Protein AF-A0AAI8X5I6-F1 (afdb_monomer_lite)

pLDDT: mean 81.69, std 14.35, range [36.09, 98.1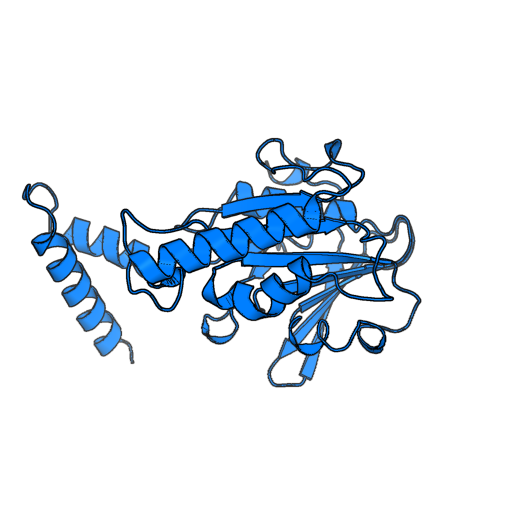2]

Radius of gyration: 19.54 Å; chains: 1; bounding box: 48×38×56 Å

Sequence (254 aa):
MASKSNEARKQAAWTYLQRIPDKKVTYPEALRIVSQKDYRQPLTAIISDDDERKYLRLELEEERLGGYGPHVGVCGPTASGKTNVLAVMASSMLDAPPSRGVHVMVRTSHPDRFDDRAVVIPPGDLDQHLDQLVTSRSAWLRAHGCADARSLAAPFELPAVVVMVDRPDWLPCRLSDGIRQVLWHGDRLDVHLVLAWREVKQGLHRLPEPFAWYVSSWISLDGPDAGQGLWHRRVRGWDVSSSIRVPACARLLR

Secondary structure (DSSP, 8-state):
-HHHHHHHHHHHHHHHHHT-SSTTS-HHHHHHHHHHHHS----EEE----TTS---EEE-S-GGGTSS-SEEEEEESTTSSHHHHHHHHHHHHHHS--TT-EEEEEE-S-GGGS-TTSEEPPTT-HHHHHHHHHHHHHHHHHHTT-SSGGG--TTSPPPEEEEEEES-TTTTT---HHHHHHHHHHHHHTEEEEEEEE--SSGGGGS-HHHHTT--EEEEE-STT--EEEEEEEETTEEEEEEEEPPS-GGGG-

InterPro domains:
  IPR027417 P-loop containing nucleoside triphosphate hydrolase [G3DSA:3.40.50.300] (19-209)
  IPR027417 P-loop containing nucleoside triphosphate hydrolase [SSF52540] (37-225)

Organism: NCBI:txid439334

Foldseek 3Di:
DVVVVVVVLLVQLVVVCVPDPDNPADSVNSSVVSVVVVCFPFQKFFQFDDPVPPTDIAGCAPVVVPGQHQEEEEEAAPQLCSLQSVQLRQLRCQVPPTPLGEAEEEADPCCVQHDPSHHYDDPPCQLVVLVCLLVVLVVLCVVVVHQALSPDDPPSRHGAYEYEYAADVCPQPDDDPSRLSCLVCVNRSNYGYYYYHYDDPDPPPSHPVSRSVRRQWYWYGYDNPPQKTWIWGQDPNDIDIDIHGGDPGSVPPD

Structure (mmCIF, N/CA/C/O backbone):
data_AF-A0AAI8X5I6-F1
#
_entry.id   AF-A0AAI8X5I6-F1
#
loop_
_atom_site.group_PDB
_atom_site.id
_atom_site.type_symbol
_atom_site.label_atom_id
_atom_site.label_alt_id
_atom_site.label_comp_id
_atom_site.label_asym_id
_atom_site.label_entity_id
_atom_site.label_seq_id
_atom_site.pdbx_PDB_ins_code
_atom_site.Cartn_x
_atom_site.Cartn_y
_atom_site.Cartn_z
_atom_site.occupancy
_atom_site.B_iso_or_equiv
_atom_site.auth_seq_id
_atom_site.auth_comp_id
_atom_site.auth_asym_id
_atom_site.auth_atom_id
_atom_site.pdbx_PDB_model_num
ATOM 1 N N . MET A 1 1 ? 1.459 17.460 28.633 1.00 37.88 1 MET A N 1
ATOM 2 C CA . MET A 1 1 ? 0.674 16.634 27.680 1.00 37.88 1 MET A CA 1
ATOM 3 C C . MET A 1 1 ? 0.530 15.167 28.107 1.00 37.88 1 MET A C 1
ATOM 5 O O . MET A 1 1 ? -0.484 14.573 27.774 1.00 37.88 1 MET A O 1
ATOM 9 N N . ALA A 1 2 ? 1.447 14.597 28.903 1.00 36.09 2 ALA A N 1
ATOM 10 C CA . ALA A 1 2 ? 1.379 13.193 29.342 1.00 36.09 2 ALA A CA 1
ATOM 11 C C . ALA A 1 2 ? 0.227 12.836 30.318 1.00 36.09 2 ALA A C 1
ATOM 13 O O . ALA A 1 2 ? -0.237 11.699 30.307 1.00 36.09 2 ALA A O 1
ATOM 14 N N . SER A 1 3 ? -0.277 13.771 31.143 1.00 43.69 3 SER A N 1
ATOM 15 C CA . SER A 1 3 ? -1.316 13.431 32.142 1.00 43.69 3 SER A CA 1
ATOM 16 C C . SER A 1 3 ? -2.703 13.197 31.529 1.00 43.69 3 SER A C 1
ATOM 18 O O . SER A 1 3 ? -3.385 12.262 31.936 1.00 43.69 3 SER A O 1
ATOM 20 N N . LYS A 1 4 ? -3.077 13.960 30.488 1.00 44.03 4 LYS A N 1
ATOM 21 C CA . LYS A 1 4 ? -4.359 13.800 29.774 1.00 44.03 4 LYS A CA 1
ATOM 22 C C . LYS A 1 4 ? -4.455 12.463 29.028 1.00 44.03 4 LYS A C 1
ATOM 24 O O . LYS A 1 4 ? -5.508 11.838 29.025 1.00 44.03 4 LYS A O 1
ATOM 29 N N . SER A 1 5 ? -3.345 12.000 28.448 1.00 62.34 5 SER A N 1
ATOM 30 C CA . SER A 1 5 ? -3.256 10.679 27.803 1.00 62.34 5 SER A CA 1
ATOM 31 C C . SER A 1 5 ? -3.435 9.541 28.818 1.00 62.34 5 SER A C 1
ATOM 33 O O . SER A 1 5 ? -4.123 8.561 28.542 1.00 62.34 5 SER A O 1
ATOM 35 N N . ASN A 1 6 ? -2.906 9.698 30.035 1.00 68.31 6 ASN A N 1
ATOM 36 C CA . ASN A 1 6 ? -3.032 8.683 31.078 1.00 68.31 6 ASN A CA 1
ATOM 37 C C . ASN A 1 6 ? -4.462 8.594 31.647 1.00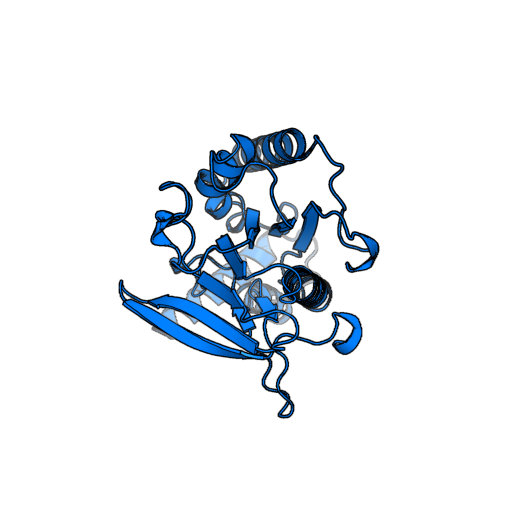 68.31 6 ASN A C 1
ATOM 39 O O . ASN A 1 6 ? -4.945 7.497 31.915 1.00 68.31 6 ASN A O 1
ATOM 43 N N . GLU A 1 7 ? -5.160 9.723 31.807 1.00 73.12 7 GLU A N 1
ATOM 44 C CA . GLU A 1 7 ? -6.572 9.739 32.222 1.00 73.12 7 GLU A CA 1
ATOM 45 C C . GLU A 1 7 ? -7.498 9.134 31.161 1.00 73.12 7 GLU A C 1
ATOM 47 O O . GLU A 1 7 ? -8.324 8.283 31.494 1.00 73.12 7 GLU A O 1
ATOM 52 N N . ALA A 1 8 ? -7.305 9.486 29.885 1.00 65.94 8 ALA A N 1
ATOM 53 C CA . ALA A 1 8 ? -8.061 8.908 28.774 1.00 65.94 8 ALA A CA 1
ATOM 54 C C . ALA A 1 8 ? -7.899 7.379 28.703 1.00 65.94 8 ALA A C 1
ATOM 56 O O . ALA A 1 8 ? -8.877 6.648 28.549 1.00 65.94 8 ALA A O 1
ATOM 57 N N . ARG A 1 9 ? -6.675 6.885 28.916 1.00 69.38 9 ARG A N 1
ATOM 58 C CA . ARG A 1 9 ? -6.362 5.452 28.948 1.00 69.38 9 ARG A CA 1
ATOM 59 C C . ARG A 1 9 ? -7.062 4.713 30.088 1.00 69.38 9 ARG A C 1
ATOM 61 O O . ARG A 1 9 ? -7.616 3.634 29.888 1.00 69.38 9 ARG A O 1
ATOM 68 N N . LYS A 1 10 ? -7.078 5.296 31.290 1.00 80.19 10 LYS A N 1
ATOM 69 C CA . LYS A 1 10 ? -7.815 4.728 32.432 1.00 80.19 10 LYS A CA 1
ATOM 70 C C . LYS A 1 10 ? -9.316 4.684 32.144 1.00 80.19 10 LYS A C 1
ATOM 72 O O . LYS A 1 10 ? -9.955 3.670 32.415 1.00 80.19 10 LYS A O 1
ATOM 77 N N . GLN A 1 11 ? -9.865 5.741 31.545 1.00 77.06 11 GLN A N 1
ATOM 78 C CA . GLN A 1 11 ? -11.280 5.808 31.180 1.00 77.06 11 GLN A CA 1
ATOM 79 C C . GLN A 1 11 ? -11.659 4.766 30.114 1.00 77.06 11 GLN A C 1
ATOM 81 O O . GLN A 1 11 ? -12.710 4.129 30.213 1.00 77.06 11 GLN A O 1
ATOM 86 N N . ALA A 1 12 ? -10.790 4.536 29.127 1.00 68.38 12 ALA A N 1
ATOM 87 C CA . ALA A 1 12 ? -10.966 3.493 28.120 1.00 68.38 12 ALA A CA 1
ATOM 88 C C . ALA A 1 12 ? -10.942 2.085 28.740 1.00 68.38 12 ALA A C 1
ATOM 90 O O . ALA A 1 12 ? -11.796 1.261 28.409 1.00 68.38 12 ALA A O 1
ATOM 91 N N . ALA A 1 13 ? -10.029 1.820 29.684 1.00 76.38 13 ALA A N 1
ATOM 92 C CA . ALA A 1 13 ? -9.978 0.552 30.418 1.00 76.38 13 ALA A CA 1
ATOM 93 C C . ALA A 1 13 ? -11.268 0.305 31.220 1.00 76.38 13 ALA A C 1
ATOM 95 O O . ALA A 1 13 ? -11.818 -0.795 31.189 1.00 76.38 13 ALA A O 1
ATOM 96 N N . TRP A 1 14 ? -11.795 1.339 31.882 1.00 81.44 14 TRP A N 1
ATOM 97 C CA . TRP A 1 14 ? -13.074 1.264 32.594 1.00 81.44 14 TRP A CA 1
ATOM 98 C C . TRP A 1 14 ? -14.255 0.999 31.661 1.00 81.44 14 TRP A C 1
ATOM 100 O O . TRP A 1 14 ? -15.081 0.133 31.941 1.00 81.44 14 TRP A O 1
ATOM 110 N N . THR A 1 15 ? -14.302 1.693 30.524 1.00 80.06 15 THR A N 1
ATOM 111 C CA . THR A 1 15 ? -15.347 1.503 29.506 1.00 80.06 15 THR A CA 1
ATOM 112 C C . THR A 1 15 ? -15.316 0.082 28.939 1.00 80.06 15 THR A C 1
ATOM 114 O O . THR A 1 15 ? -16.362 -0.520 28.711 1.00 80.06 15 THR A O 1
ATOM 117 N N . TYR A 1 16 ? -14.121 -0.478 28.737 1.00 72.44 16 TYR A N 1
ATOM 118 C CA . TYR A 1 16 ? -13.931 -1.852 28.278 1.00 72.44 16 TYR A CA 1
ATOM 119 C C . TYR A 1 16 ? -14.469 -2.873 29.289 1.00 72.44 16 TYR A C 1
ATOM 121 O O . TYR A 1 16 ? -15.241 -3.753 28.915 1.00 72.44 16 TYR A O 1
ATOM 129 N N . LEU A 1 17 ? -14.142 -2.713 30.575 1.00 81.94 17 LEU A N 1
ATOM 130 C CA . LEU A 1 17 ? -14.643 -3.591 31.638 1.00 81.94 17 LEU A CA 1
ATOM 131 C C . LEU A 1 17 ? -16.170 -3.567 31.763 1.00 81.94 17 LEU A C 1
ATOM 133 O O . LEU A 1 17 ? -16.774 -4.602 32.016 1.00 81.94 17 LEU A O 1
ATOM 137 N N . GLN A 1 18 ? -16.801 -2.408 31.566 1.00 82.00 18 GLN A N 1
ATOM 138 C CA . GLN A 1 18 ? -18.261 -2.272 31.639 1.00 82.00 18 GLN A CA 1
ATOM 139 C C . GLN A 1 18 ? -19.002 -2.981 30.497 1.00 82.00 18 GLN A C 1
ATOM 141 O O . GLN A 1 18 ? -20.192 -3.259 30.625 1.00 82.00 18 GLN A O 1
ATOM 146 N N . ARG A 1 19 ? -18.320 -3.264 29.380 1.00 73.56 19 ARG A N 1
ATOM 147 C CA . ARG A 1 19 ? -18.908 -3.892 28.187 1.00 73.56 19 ARG A CA 1
ATOM 148 C C . ARG A 1 19 ? -18.784 -5.415 28.168 1.00 73.56 19 ARG A C 1
ATOM 150 O O . ARG A 1 19 ? -19.382 -6.040 27.297 1.00 73.56 19 ARG A O 1
ATOM 157 N N . ILE A 1 20 ? -18.021 -6.012 29.086 1.00 67.75 20 ILE A N 1
ATOM 158 C CA . ILE A 1 20 ? -17.828 -7.465 29.151 1.00 67.75 20 ILE A CA 1
ATOM 159 C C . ILE A 1 20 ? -18.739 -8.035 30.250 1.00 67.75 20 ILE A C 1
ATOM 161 O O . ILE A 1 20 ? -18.545 -7.699 31.419 1.00 67.75 20 ILE A O 1
ATOM 165 N N . PRO A 1 21 ? -19.719 -8.894 29.908 1.00 48.41 21 PRO A N 1
ATOM 166 C CA . PRO A 1 21 ? -20.685 -9.422 30.875 1.00 48.41 21 PRO A CA 1
ATOM 167 C C . PRO A 1 21 ? -20.039 -10.324 31.937 1.00 48.41 21 PRO A C 1
ATOM 169 O O . PRO A 1 21 ? -20.441 -10.321 33.100 1.00 48.41 21 PRO A O 1
ATOM 172 N N . ASP A 1 22 ? -18.994 -11.055 31.548 1.00 57.69 22 ASP A N 1
ATOM 173 C CA . ASP A 1 22 ? -18.302 -12.011 32.402 1.00 57.69 22 ASP A CA 1
ATOM 174 C C . ASP A 1 22 ? -17.039 -11.362 32.972 1.00 57.69 22 ASP A C 1
ATOM 176 O O . ASP A 1 22 ? -16.048 -11.189 32.264 1.00 57.69 22 ASP A O 1
ATOM 180 N N . LYS A 1 23 ? -17.066 -11.001 34.262 1.00 58.44 23 LYS A N 1
ATOM 181 C CA . LYS A 1 23 ? -16.003 -10.322 35.042 1.00 58.44 23 LYS A CA 1
ATOM 182 C C . LYS A 1 23 ? -14.663 -11.093 35.163 1.00 58.44 23 LYS A C 1
ATOM 184 O O . LYS A 1 23 ? -14.018 -11.055 36.206 1.00 58.44 23 LYS A O 1
ATOM 189 N N . LYS A 1 24 ? -14.235 -11.818 34.129 1.00 71.06 24 LYS A N 1
ATOM 190 C CA . LYS A 1 24 ? -12.976 -12.575 34.070 1.00 71.06 24 LYS A CA 1
ATOM 191 C C . LYS A 1 24 ? -11.766 -11.727 33.678 1.00 71.06 24 LYS A C 1
ATOM 193 O O . LYS A 1 24 ? -10.650 -12.197 33.843 1.00 71.06 24 LYS A O 1
ATOM 198 N N . VAL A 1 25 ? -11.967 -10.509 33.168 1.00 69.69 25 VAL A N 1
ATOM 199 C CA . VAL A 1 25 ? -10.868 -9.598 32.816 1.00 69.69 25 VAL A CA 1
ATOM 200 C C . VAL A 1 25 ? -10.612 -8.632 33.968 1.00 69.69 25 VAL A C 1
ATOM 202 O O . VAL A 1 25 ? -11.509 -7.899 34.385 1.00 69.69 25 VAL A O 1
ATOM 205 N N . THR A 1 26 ? -9.385 -8.613 34.479 1.00 85.75 26 THR A N 1
ATOM 206 C CA . THR A 1 26 ? -8.971 -7.695 35.547 1.00 85.75 26 THR A CA 1
ATOM 207 C C . THR A 1 26 ? -8.665 -6.296 35.002 1.00 85.75 26 THR A C 1
ATOM 209 O O . THR A 1 26 ? -8.382 -6.112 33.820 1.00 85.75 26 THR A O 1
ATOM 212 N N . TYR A 1 27 ? -8.682 -5.270 35.858 1.00 81.81 27 TYR A N 1
ATOM 213 C CA . TYR A 1 27 ? -8.345 -3.902 35.442 1.00 81.81 27 TYR A CA 1
ATOM 214 C C . TYR A 1 27 ? -6.927 -3.747 34.857 1.00 81.81 27 TYR A C 1
ATOM 216 O O . TYR A 1 27 ? -6.807 -3.067 33.842 1.00 81.81 27 TYR A O 1
ATOM 224 N N . PRO A 1 28 ? -5.863 -4.382 35.391 1.00 78.12 28 PRO A N 1
ATOM 225 C CA . PRO A 1 28 ? -4.546 -4.389 34.749 1.00 78.12 28 PRO A CA 1
ATOM 226 C C . PRO A 1 28 ? -4.538 -5.052 33.366 1.00 78.12 28 PRO A C 1
ATOM 228 O O . PRO A 1 28 ? -3.875 -4.554 32.459 1.00 78.12 28 PRO A O 1
ATOM 231 N N . GLU A 1 29 ? -5.299 -6.132 33.170 1.00 68.88 29 GLU A N 1
ATOM 232 C CA . GLU A 1 29 ? -5.456 -6.767 31.856 1.00 68.88 29 GLU A CA 1
ATOM 233 C C . GLU A 1 29 ? -6.239 -5.876 30.894 1.00 68.88 29 GLU A C 1
ATOM 235 O O . GLU A 1 29 ? -5.811 -5.703 29.758 1.00 68.88 29 GLU A O 1
ATOM 240 N N . ALA A 1 30 ? -7.317 -5.235 31.351 1.00 73.44 30 ALA A N 1
ATOM 241 C CA . ALA A 1 30 ? -8.044 -4.235 30.577 1.00 73.44 30 ALA A CA 1
ATOM 242 C C . ALA A 1 30 ? -7.136 -3.056 30.211 1.00 73.44 30 ALA A C 1
ATOM 244 O O . ALA A 1 30 ? -7.115 -2.658 29.053 1.00 73.44 30 ALA A O 1
ATOM 245 N N . LEU A 1 31 ? -6.324 -2.558 31.151 1.00 76.56 31 LEU A N 1
ATOM 246 C CA . LEU A 1 31 ? -5.287 -1.552 30.915 1.00 76.56 31 LEU A CA 1
ATOM 247 C C . LEU A 1 31 ? -4.288 -2.019 29.868 1.00 76.56 31 LEU A C 1
ATOM 249 O O . LEU A 1 31 ? -3.929 -1.226 29.010 1.00 76.56 31 LEU A O 1
ATOM 253 N N . ARG A 1 32 ? -3.843 -3.277 29.908 1.00 64.69 32 ARG A N 1
ATOM 254 C CA . ARG A 1 32 ? -2.913 -3.834 28.921 1.00 64.69 32 ARG A CA 1
ATOM 255 C C . ARG A 1 32 ? -3.561 -3.942 27.544 1.00 64.69 32 ARG A C 1
ATOM 257 O O . ARG A 1 32 ? -2.932 -3.560 26.569 1.00 64.69 32 ARG A O 1
ATOM 264 N N . ILE A 1 33 ? -4.815 -4.379 27.477 1.00 64.81 33 ILE A N 1
ATOM 265 C CA . ILE A 1 33 ? -5.607 -4.472 26.245 1.00 64.81 33 ILE A CA 1
ATOM 266 C C . ILE A 1 33 ? -5.831 -3.079 25.648 1.00 64.81 33 ILE A C 1
ATOM 268 O O . ILE A 1 33 ? -5.612 -2.884 24.455 1.00 64.81 33 ILE A O 1
ATOM 272 N N . VAL A 1 34 ? -6.195 -2.078 26.458 1.00 63.75 34 VAL A N 1
ATOM 273 C CA . VAL A 1 34 ? -6.355 -0.705 25.957 1.00 63.75 34 VAL A CA 1
ATOM 274 C C . VAL A 1 34 ? -5.018 -0.004 25.709 1.00 63.75 34 VAL A C 1
ATOM 276 O O . VAL A 1 34 ? -4.938 0.811 24.807 1.00 63.75 34 VAL A O 1
ATOM 279 N N . SER A 1 35 ? -3.944 -0.365 26.419 1.00 62.34 35 SER A N 1
ATOM 280 C CA . SER A 1 35 ? -2.585 0.139 26.148 1.00 62.34 35 SER A CA 1
ATOM 281 C C . SER A 1 35 ? -1.996 -0.479 24.878 1.00 62.34 35 SER A C 1
ATOM 283 O O . SER A 1 35 ? -1.235 0.174 24.177 1.00 62.34 35 SER A O 1
ATOM 285 N N . GLN A 1 36 ? -2.357 -1.723 24.553 1.00 53.56 36 GLN A N 1
ATOM 286 C CA . GLN A 1 36 ? -2.087 -2.330 23.248 1.00 53.56 36 GLN A CA 1
ATOM 287 C C . GLN A 1 36 ? -2.969 -1.704 22.156 1.00 53.56 36 GLN A C 1
ATOM 289 O O . GLN A 1 36 ? -2.508 -1.560 21.031 1.00 53.56 36 GLN A O 1
ATOM 294 N N . LYS A 1 37 ? -4.191 -1.247 22.478 1.00 47.53 37 LYS A N 1
ATOM 295 C CA . LYS A 1 37 ? -4.979 -0.383 21.577 1.00 47.53 37 LYS A CA 1
ATOM 296 C C . LYS A 1 37 ? -4.364 1.008 21.385 1.00 47.53 37 LYS A C 1
ATOM 298 O O . LYS A 1 37 ? -4.505 1.549 20.294 1.00 47.53 37 LYS A O 1
ATOM 303 N N . ASP A 1 38 ? -3.678 1.561 22.386 1.00 45.44 38 ASP A N 1
ATOM 304 C CA . ASP A 1 38 ? -2.928 2.822 22.265 1.00 45.44 38 ASP A CA 1
ATOM 305 C C . ASP A 1 38 ? -1.643 2.648 21.430 1.00 45.44 38 ASP A C 1
ATOM 307 O O . ASP A 1 38 ? -1.182 3.597 20.800 1.00 45.44 38 ASP A O 1
ATOM 311 N N . TYR A 1 39 ? -1.092 1.431 21.362 1.00 47.75 39 TYR A N 1
ATOM 312 C CA . TYR A 1 39 ? 0.008 1.058 20.469 1.00 47.75 39 TYR A CA 1
ATOM 313 C C . TYR A 1 39 ? -0.545 0.354 19.222 1.00 47.75 39 TYR A C 1
ATOM 315 O O . TYR A 1 39 ? -0.283 -0.826 18.979 1.00 47.75 39 TYR A O 1
ATOM 323 N N . ARG A 1 40 ? -1.354 1.060 18.417 1.00 62.50 40 ARG A N 1
ATOM 324 C CA . ARG A 1 40 ? -1.668 0.577 17.065 1.00 62.50 40 ARG A CA 1
ATOM 325 C C . ARG A 1 40 ? -0.355 0.510 16.298 1.00 62.50 40 ARG A C 1
ATOM 327 O O . ARG A 1 40 ? 0.163 1.544 15.892 1.00 62.50 40 ARG A O 1
ATOM 334 N N . GLN A 1 41 ? 0.183 -0.699 16.141 1.00 72.94 41 GLN A N 1
ATOM 335 C CA . GLN A 1 41 ? 1.300 -0.929 15.237 1.00 72.94 41 GLN A CA 1
ATOM 336 C C . GLN A 1 41 ? 0.893 -0.358 13.872 1.00 72.94 41 GLN A C 1
ATOM 338 O O . GLN A 1 41 ? -0.161 -0.762 13.361 1.00 72.94 41 GLN A O 1
ATOM 343 N N . PRO A 1 42 ? 1.639 0.626 13.341 1.00 85.38 42 PRO A N 1
ATOM 344 C CA . PRO A 1 42 ? 1.274 1.266 12.093 1.00 85.38 42 PRO A CA 1
ATOM 345 C C . PRO A 1 42 ? 1.365 0.265 10.944 1.00 85.38 42 PRO A C 1
ATOM 347 O O . PRO A 1 42 ? 2.102 -0.723 10.999 1.00 85.38 42 PRO A O 1
ATOM 350 N N . LEU A 1 43 ? 0.595 0.523 9.893 1.00 91.69 43 LEU A N 1
ATOM 351 C CA . LEU A 1 43 ? 0.764 -0.159 8.623 1.00 91.69 43 LEU A CA 1
ATOM 352 C C . LEU A 1 43 ? 2.103 0.267 8.012 1.00 91.69 43 LEU A C 1
ATOM 354 O O . LEU A 1 43 ? 2.234 1.379 7.497 1.00 91.69 43 LEU A O 1
ATOM 358 N N . THR A 1 44 ? 3.084 -0.628 8.074 1.00 91.62 44 THR A N 1
ATOM 359 C CA . THR A 1 44 ? 4.463 -0.333 7.689 1.00 91.62 44 THR A CA 1
ATOM 360 C C . THR A 1 44 ? 4.983 -1.358 6.696 1.00 91.62 44 THR A C 1
ATOM 362 O O . THR A 1 44 ? 4.887 -2.558 6.931 1.00 91.62 44 THR A O 1
ATOM 365 N N . ALA A 1 45 ? 5.590 -0.879 5.614 1.00 92.25 45 ALA A N 1
ATOM 366 C CA . ALA A 1 45 ? 6.242 -1.699 4.603 1.00 92.25 45 ALA A CA 1
ATOM 367 C C . ALA A 1 45 ? 7.761 -1.479 4.603 1.00 92.25 45 ALA A C 1
ATOM 369 O O . ALA A 1 45 ? 8.236 -0.365 4.815 1.00 92.25 45 ALA A O 1
ATOM 370 N N . ILE A 1 46 ? 8.536 -2.524 4.330 1.00 90.56 46 ILE A N 1
ATOM 371 C CA . ILE A 1 46 ? 9.976 -2.418 4.070 1.00 90.56 46 ILE A CA 1
ATOM 372 C C . ILE A 1 46 ? 10.187 -2.045 2.599 1.00 90.56 46 ILE A C 1
ATOM 374 O O . ILE A 1 46 ? 9.585 -2.651 1.714 1.00 90.56 46 ILE A O 1
ATOM 378 N N . ILE A 1 47 ? 11.042 -1.049 2.344 1.00 87.94 47 ILE A N 1
ATOM 379 C CA . ILE A 1 47 ? 11.324 -0.537 0.989 1.00 87.94 47 ILE A CA 1
ATOM 380 C C . ILE A 1 47 ? 12.804 -0.592 0.597 1.00 87.94 47 ILE A C 1
ATOM 382 O O . ILE A 1 47 ? 13.123 -0.395 -0.575 1.00 87.94 47 ILE A O 1
ATOM 386 N N . SER A 1 48 ? 13.705 -0.870 1.542 1.00 83.44 48 SER A N 1
ATOM 387 C CA . SER A 1 48 ? 15.125 -1.080 1.254 1.00 83.44 48 SER A CA 1
ATOM 388 C C . SER A 1 48 ? 15.691 -2.268 2.008 1.00 83.44 48 SER A C 1
ATOM 390 O O . SER A 1 48 ? 15.210 -2.594 3.091 1.00 83.44 48 SER A O 1
ATOM 392 N N . ASP A 1 49 ? 16.751 -2.842 1.452 1.00 73.44 49 ASP A N 1
ATOM 393 C CA . ASP A 1 49 ? 17.663 -3.743 2.155 1.00 73.44 49 ASP A CA 1
ATOM 394 C C . ASP A 1 49 ? 18.921 -2.957 2.549 1.00 73.44 49 ASP A C 1
ATOM 396 O O . ASP A 1 49 ? 19.424 -2.167 1.751 1.00 73.44 49 ASP A O 1
ATOM 400 N N . ASP A 1 50 ? 19.404 -3.111 3.774 1.00 61.44 50 ASP A N 1
ATOM 401 C CA . ASP A 1 50 ? 20.674 -2.518 4.200 1.00 61.44 50 ASP A CA 1
ATOM 402 C C . ASP A 1 50 ? 21.492 -3.602 4.897 1.00 61.44 50 ASP A C 1
ATOM 404 O O . ASP A 1 50 ? 20.996 -4.265 5.812 1.00 61.44 50 ASP A O 1
ATOM 408 N N . ASP A 1 51 ? 22.751 -3.752 4.484 1.00 54.41 51 ASP A N 1
ATOM 409 C CA . ASP A 1 51 ? 23.687 -4.755 5.005 1.00 54.41 51 ASP A CA 1
ATOM 410 C C . ASP A 1 51 ? 23.898 -4.586 6.529 1.00 54.41 51 ASP A C 1
ATOM 412 O O . ASP A 1 51 ? 24.268 -5.531 7.226 1.00 54.41 51 ASP A O 1
ATOM 416 N N . GLU A 1 52 ? 23.593 -3.401 7.077 1.00 56.81 52 GLU A N 1
ATOM 417 C CA . GLU A 1 52 ? 23.605 -3.094 8.515 1.00 56.81 52 GLU A CA 1
ATOM 418 C C . GLU A 1 52 ? 22.284 -3.402 9.261 1.00 56.81 52 GLU A C 1
ATOM 420 O O . GLU A 1 52 ? 22.116 -2.999 10.416 1.00 56.81 52 GLU A O 1
ATOM 425 N N . ARG A 1 53 ? 21.320 -4.103 8.642 1.00 51.91 53 ARG A N 1
ATOM 426 C CA . ARG A 1 53 ? 19.972 -4.398 9.191 1.00 51.91 53 ARG A CA 1
ATOM 427 C C . ARG A 1 53 ? 19.106 -3.165 9.488 1.00 51.91 53 ARG A C 1
ATOM 429 O O . ARG A 1 53 ? 18.108 -3.266 10.211 1.00 51.91 53 ARG A O 1
ATOM 436 N N . LYS A 1 54 ? 19.429 -1.998 8.929 1.00 62.91 54 LYS A N 1
ATOM 437 C CA . LYS A 1 54 ? 18.566 -0.809 8.982 1.00 62.91 54 LYS A CA 1
ATOM 438 C C . LYS A 1 54 ? 17.643 -0.786 7.770 1.00 62.91 54 LYS A C 1
ATOM 440 O O . LYS A 1 54 ? 17.798 0.017 6.859 1.00 62.91 54 LYS A O 1
ATOM 445 N N . TYR A 1 55 ? 16.649 -1.668 7.778 1.00 76.81 55 TYR A N 1
ATOM 446 C CA . TYR A 1 55 ? 15.580 -1.621 6.786 1.00 76.81 55 TYR A CA 1
ATOM 447 C C . TYR A 1 55 ? 14.915 -0.241 6.798 1.00 76.81 55 TYR A C 1
ATOM 449 O O . TYR A 1 55 ? 14.405 0.192 7.841 1.00 76.81 55 TYR A O 1
ATOM 457 N N . LEU A 1 56 ? 14.884 0.439 5.649 1.00 83.56 56 LEU A N 1
ATOM 458 C CA . LEU A 1 56 ? 14.047 1.621 5.507 1.00 83.56 56 LEU A CA 1
ATOM 459 C C . LEU A 1 56 ? 12.589 1.181 5.481 1.00 83.56 56 LEU A C 1
ATOM 461 O O . LEU A 1 56 ? 12.187 0.289 4.728 1.00 83.56 56 LEU A O 1
ATOM 465 N N . ARG A 1 57 ? 11.813 1.819 6.352 1.00 86.69 57 ARG A N 1
ATOM 466 C CA . ARG A 1 57 ? 10.404 1.535 6.583 1.00 86.69 57 ARG A CA 1
ATOM 467 C C . ARG A 1 57 ? 9.559 2.690 6.074 1.00 86.69 57 ARG A C 1
ATOM 469 O O . ARG A 1 57 ? 9.835 3.848 6.377 1.00 86.69 57 ARG A O 1
ATOM 476 N N . LEU A 1 58 ? 8.520 2.345 5.334 1.00 89.50 58 LEU A N 1
ATOM 477 C CA . LEU A 1 58 ? 7.500 3.249 4.846 1.00 89.50 58 LEU A CA 1
ATOM 478 C C . LEU A 1 58 ? 6.214 3.014 5.633 1.00 89.50 58 LEU A C 1
ATOM 480 O O . LEU A 1 58 ? 5.600 1.958 5.515 1.00 89.50 58 LEU A O 1
ATOM 484 N N . GLU A 1 59 ? 5.809 3.995 6.429 1.00 90.69 59 GLU A N 1
ATOM 485 C CA . GLU A 1 59 ? 4.517 3.992 7.115 1.00 90.69 59 GLU A CA 1
ATOM 486 C C . GLU A 1 59 ? 3.435 4.521 6.169 1.00 90.69 59 GLU A C 1
ATOM 488 O O . GLU A 1 59 ? 3.494 5.675 5.750 1.00 90.69 59 GLU A O 1
ATOM 493 N N . LEU A 1 60 ? 2.452 3.685 5.833 1.00 91.62 60 LEU A N 1
ATOM 494 C CA . LEU A 1 60 ? 1.339 4.032 4.937 1.00 91.62 60 LEU A CA 1
ATOM 495 C C . LEU A 1 60 ? 0.160 4.673 5.685 1.00 91.62 60 LEU A C 1
ATOM 497 O O . LEU A 1 60 ? -0.931 4.827 5.148 1.00 91.62 60 LEU A O 1
ATOM 501 N N . GLU A 1 61 ? 0.337 5.030 6.955 1.00 89.56 61 GLU A N 1
ATOM 502 C CA . GLU A 1 61 ? -0.717 5.715 7.693 1.00 89.56 61 GLU A CA 1
ATOM 503 C C . GLU A 1 61 ? -0.916 7.144 7.173 1.00 89.56 61 GLU A C 1
ATOM 505 O O . GLU A 1 61 ? -0.023 7.762 6.592 1.00 89.56 61 GLU A O 1
ATOM 510 N N . GLU A 1 62 ? -2.105 7.690 7.401 1.00 83.19 62 GLU A N 1
ATOM 511 C CA . GLU A 1 62 ? -2.419 9.076 7.058 1.00 83.19 62 GLU A CA 1
ATOM 512 C C . GLU A 1 62 ? -1.450 10.040 7.761 1.00 83.19 62 GLU A C 1
ATOM 514 O O . GLU A 1 62 ? -1.047 9.799 8.904 1.00 83.19 62 GLU A O 1
ATOM 519 N N . GLU A 1 63 ? -1.129 11.176 7.135 1.00 77.88 63 GLU A N 1
ATOM 520 C CA . GLU A 1 63 ? -0.180 12.146 7.707 1.00 77.88 63 GLU A CA 1
ATOM 521 C C . GLU A 1 63 ? -0.605 12.633 9.102 1.00 77.88 63 GLU A C 1
ATOM 523 O O . GLU A 1 63 ? 0.225 12.784 10.000 1.00 77.88 63 GLU A O 1
ATOM 528 N N . ARG A 1 64 ? -1.916 12.809 9.335 1.00 77.19 64 ARG A N 1
ATOM 529 C CA . ARG A 1 64 ? -2.451 13.208 10.652 1.00 77.19 64 ARG A CA 1
ATOM 530 C C . ARG A 1 64 ? -2.220 12.162 11.750 1.00 77.19 64 ARG A C 1
ATOM 532 O O . ARG A 1 64 ? -2.350 12.483 12.928 1.00 77.19 64 ARG A O 1
ATOM 539 N N . LEU A 1 65 ? -1.920 10.922 11.366 1.00 75.19 65 LEU A N 1
ATOM 540 C CA . LEU A 1 65 ? -1.605 9.801 12.252 1.00 75.19 65 LEU A CA 1
ATOM 541 C C . LEU A 1 65 ? -0.098 9.510 12.308 1.00 75.19 65 LEU A C 1
ATOM 543 O O . LEU A 1 65 ? 0.302 8.553 12.962 1.00 75.19 65 LEU A O 1
ATOM 547 N N . GLY A 1 66 ? 0.727 10.344 11.667 1.00 74.12 66 GLY A N 1
ATOM 548 C CA . GLY A 1 66 ? 2.187 10.248 11.687 1.00 74.12 66 GLY A CA 1
ATOM 549 C C . GLY A 1 66 ? 2.808 9.462 10.531 1.00 74.12 66 GLY A C 1
ATOM 550 O O . GLY A 1 66 ? 4.033 9.410 10.465 1.00 74.12 66 GLY A O 1
ATOM 551 N N . GLY A 1 67 ? 2.005 8.899 9.621 1.00 81.62 67 GLY A N 1
ATOM 552 C CA . GLY A 1 67 ? 2.517 8.185 8.450 1.00 81.62 67 GLY A CA 1
ATOM 553 C C . GLY A 1 67 ? 2.826 9.096 7.258 1.00 81.62 67 GLY A C 1
ATOM 554 O O . GLY A 1 67 ? 2.773 10.324 7.348 1.00 81.62 67 GLY A O 1
ATOM 555 N N . TYR A 1 68 ? 3.157 8.482 6.122 1.00 84.75 68 TYR A N 1
ATOM 556 C CA . TYR A 1 68 ? 3.518 9.163 4.874 1.00 84.75 68 TYR A CA 1
ATOM 557 C C . TYR A 1 68 ? 2.394 9.157 3.837 1.00 84.75 68 TYR A C 1
ATOM 559 O O . TYR A 1 68 ? 2.670 9.317 2.648 1.00 84.75 68 TYR A O 1
ATOM 567 N N . GLY A 1 69 ? 1.150 8.982 4.282 1.00 86.81 69 GLY A N 1
ATOM 568 C CA . GLY A 1 69 ? -0.058 8.959 3.471 1.00 86.81 69 GLY A CA 1
ATOM 569 C C . GLY A 1 69 ? -0.420 7.567 2.935 1.00 86.81 69 GLY A C 1
ATOM 570 O O . GLY A 1 69 ? 0.446 6.702 2.787 1.00 86.81 69 GLY A O 1
ATOM 571 N N . PRO A 1 70 ? -1.708 7.353 2.611 1.00 90.00 70 PRO A N 1
ATOM 572 C CA . PRO A 1 70 ? -2.245 6.038 2.252 1.00 90.00 70 PRO A CA 1
ATOM 573 C C . PRO A 1 70 ? -1.881 5.575 0.834 1.00 90.00 70 PRO A C 1
ATOM 575 O O . PRO A 1 70 ? -2.182 4.442 0.442 1.00 90.00 70 PRO A O 1
ATOM 578 N N . HIS A 1 71 ? -1.266 6.440 0.024 1.00 92.44 71 HIS A N 1
ATOM 579 C CA . HIS A 1 71 ? -0.976 6.152 -1.376 1.00 92.44 71 HIS A CA 1
ATOM 580 C C . HIS A 1 71 ? 0.496 6.377 -1.711 1.00 92.44 71 HIS A C 1
ATOM 582 O O . HIS A 1 71 ? 1.083 7.408 -1.385 1.00 92.44 71 HIS A O 1
ATOM 588 N N . VAL A 1 72 ? 1.082 5.396 -2.396 1.00 92.38 72 VAL A N 1
ATOM 589 C CA . VAL A 1 72 ? 2.514 5.320 -2.685 1.00 92.38 72 VAL A CA 1
ATOM 590 C C . VAL A 1 72 ? 2.733 5.084 -4.173 1.00 92.38 72 VAL A C 1
ATOM 592 O O . VAL A 1 72 ? 2.052 4.271 -4.804 1.00 92.38 72 VAL A O 1
ATOM 595 N N . GLY A 1 73 ? 3.716 5.778 -4.739 1.00 91.44 73 GLY A N 1
ATOM 596 C CA . GLY A 1 73 ? 4.174 5.530 -6.100 1.00 91.44 73 GLY A CA 1
ATOM 597 C C . GLY A 1 73 ? 5.477 4.739 -6.174 1.00 91.44 73 GLY A C 1
ATOM 598 O O . GLY A 1 73 ? 6.356 4.912 -5.338 1.00 91.44 73 GLY A O 1
ATOM 599 N N . VAL A 1 74 ? 5.639 3.903 -7.197 1.00 91.94 74 VAL A N 1
ATOM 600 C CA . VAL A 1 74 ? 6.901 3.225 -7.519 1.00 91.94 74 VAL A CA 1
ATOM 601 C C . VAL A 1 74 ? 7.177 3.378 -9.013 1.00 91.94 74 VAL A C 1
ATOM 603 O O . VAL A 1 74 ? 6.421 2.922 -9.865 1.00 91.94 74 VAL A O 1
ATOM 606 N N . CYS A 1 75 ? 8.272 4.020 -9.377 1.00 89.12 75 CYS A N 1
ATOM 607 C CA . CYS A 1 75 ? 8.564 4.376 -10.755 1.00 89.12 75 CYS A CA 1
ATOM 608 C C . CYS A 1 75 ? 9.986 3.988 -11.145 1.00 89.12 75 CYS A C 1
ATOM 610 O O . CYS A 1 75 ? 10.844 3.755 -10.303 1.00 89.12 75 CYS A O 1
ATOM 612 N N . GLY A 1 76 ? 10.214 3.807 -12.441 1.00 88.19 76 GLY A N 1
ATOM 613 C CA . GLY A 1 76 ? 11.524 3.438 -12.977 1.00 88.19 76 GLY A CA 1
ATOM 614 C C . GLY A 1 76 ? 11.431 2.719 -14.323 1.00 88.19 76 GLY A C 1
ATOM 615 O O . GLY A 1 76 ? 10.330 2.330 -14.743 1.00 88.19 76 GLY A O 1
ATOM 616 N N . PRO A 1 77 ? 12.556 2.519 -15.022 1.00 86.69 77 PRO A N 1
ATOM 617 C CA . PRO A 1 77 ? 12.589 1.882 -16.337 1.00 86.69 77 PRO A CA 1
ATOM 618 C C . PRO A 1 77 ? 12.203 0.394 -16.295 1.00 86.69 77 PRO A C 1
ATOM 620 O O . PRO A 1 77 ? 11.977 -0.202 -15.242 1.00 86.69 77 PRO A O 1
ATOM 623 N N . THR A 1 78 ? 12.059 -0.240 -17.460 1.00 86.38 78 THR A N 1
ATOM 624 C CA . THR A 1 78 ? 11.881 -1.702 -17.529 1.00 86.38 78 THR A CA 1
ATOM 625 C C . THR A 1 78 ? 13.039 -2.404 -16.807 1.00 86.38 78 THR A C 1
ATOM 627 O O . THR A 1 78 ? 14.169 -1.939 -16.890 1.00 86.38 78 THR A O 1
ATOM 630 N N . ALA A 1 79 ? 12.747 -3.500 -16.098 1.00 85.50 79 ALA A N 1
ATOM 631 C CA . ALA A 1 79 ? 13.722 -4.273 -15.318 1.00 85.50 79 ALA A CA 1
ATOM 632 C C . AL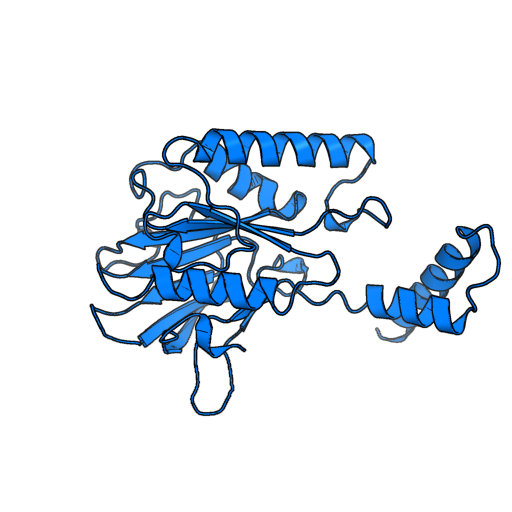A A 1 79 ? 14.413 -3.518 -14.157 1.00 85.50 79 ALA A C 1
ATOM 634 O O . ALA A 1 79 ? 15.391 -4.001 -13.607 1.00 85.50 79 ALA A O 1
ATOM 635 N N . SER A 1 80 ? 13.862 -2.387 -13.700 1.00 87.00 80 SER A N 1
ATOM 636 C CA . SER A 1 80 ? 14.399 -1.633 -12.552 1.00 87.00 80 SER A CA 1
ATOM 637 C C . SER A 1 80 ? 14.101 -2.242 -11.170 1.00 87.00 80 SER A C 1
ATOM 639 O O . SER A 1 80 ? 14.385 -1.621 -10.155 1.00 87.00 80 SER A O 1
ATOM 641 N N . GLY A 1 81 ? 13.446 -3.407 -11.094 1.00 88.88 81 GLY A N 1
ATOM 642 C CA . GLY A 1 81 ? 13.090 -4.043 -9.815 1.00 88.88 81 GLY A CA 1
ATOM 643 C C . GLY A 1 81 ? 11.778 -3.579 -9.161 1.00 88.88 81 GLY A C 1
ATOM 644 O O . GLY A 1 81 ? 11.519 -3.950 -8.022 1.00 88.88 81 GLY A O 1
ATOM 645 N N . LYS A 1 82 ? 10.904 -2.832 -9.858 1.00 91.44 82 LYS A N 1
ATOM 646 C CA . LYS A 1 82 ? 9.605 -2.368 -9.303 1.00 91.44 82 LYS A CA 1
ATOM 647 C C . LYS A 1 82 ? 8.761 -3.493 -8.700 1.00 91.44 82 LYS A C 1
ATOM 649 O O . LYS A 1 82 ? 8.305 -3.376 -7.570 1.00 91.44 82 LYS A O 1
ATOM 654 N N . THR A 1 83 ? 8.592 -4.594 -9.433 1.00 92.38 83 THR A N 1
ATOM 655 C CA . THR A 1 83 ? 7.839 -5.765 -8.963 1.00 92.38 83 THR A CA 1
ATOM 656 C C . THR A 1 83 ? 8.467 -6.370 -7.701 1.00 92.38 83 THR A C 1
ATOM 658 O O . THR A 1 83 ? 7.736 -6.793 -6.812 1.00 92.38 83 THR A O 1
ATOM 661 N N . ASN A 1 84 ? 9.802 -6.352 -7.569 1.00 90.56 84 ASN A N 1
ATOM 662 C CA . ASN A 1 84 ? 10.483 -6.827 -6.360 1.00 90.56 84 ASN A CA 1
ATOM 663 C C . ASN A 1 84 ? 10.204 -5.915 -5.162 1.00 90.56 84 ASN A C 1
ATOM 665 O O . ASN A 1 84 ? 9.936 -6.423 -4.077 1.00 90.56 84 ASN A O 1
ATOM 669 N N . VAL A 1 85 ? 10.216 -4.590 -5.356 1.00 92.06 85 VAL A N 1
ATOM 670 C CA . VAL A 1 85 ? 9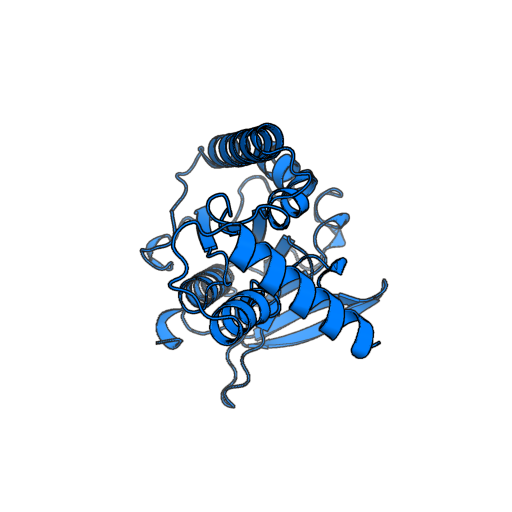.833 -3.631 -4.306 1.00 92.06 85 VAL A CA 1
ATOM 671 C C . VAL A 1 85 ? 8.407 -3.908 -3.834 1.00 92.06 85 VAL A C 1
ATOM 673 O O . VAL A 1 85 ? 8.194 -4.074 -2.638 1.00 92.06 85 VAL A O 1
ATOM 676 N N . LEU A 1 86 ? 7.447 -4.045 -4.757 1.00 94.94 86 LEU A N 1
ATOM 677 C CA . LEU A 1 86 ? 6.061 -4.374 -4.404 1.00 94.94 86 LEU A CA 1
ATOM 678 C C . LEU A 1 86 ? 5.957 -5.693 -3.625 1.00 94.94 86 LEU A C 1
ATOM 680 O O . LEU A 1 86 ? 5.274 -5.753 -2.606 1.00 94.94 86 LEU A O 1
ATOM 684 N N . ALA A 1 87 ? 6.650 -6.740 -4.076 1.00 93.50 87 ALA A N 1
ATOM 685 C CA . ALA A 1 87 ? 6.643 -8.040 -3.415 1.00 93.50 87 ALA A CA 1
ATOM 686 C C . ALA A 1 87 ? 7.226 -7.985 -1.993 1.00 93.50 87 ALA A C 1
ATOM 688 O O . ALA A 1 87 ? 6.673 -8.585 -1.073 1.00 93.50 87 ALA A O 1
ATOM 689 N N . VAL A 1 88 ? 8.317 -7.241 -1.793 1.00 91.56 88 VAL A N 1
ATOM 690 C CA . VAL A 1 88 ? 8.947 -7.064 -0.474 1.00 91.56 88 VAL A CA 1
ATOM 691 C C . VAL A 1 88 ? 8.050 -6.248 0.449 1.00 91.56 88 VAL A C 1
ATOM 693 O O . VAL A 1 88 ? 7.841 -6.641 1.596 1.00 91.56 88 VAL A O 1
ATOM 696 N N . MET A 1 89 ? 7.447 -5.170 -0.061 1.00 94.31 89 MET A N 1
ATOM 697 C CA . MET A 1 89 ? 6.448 -4.405 0.681 1.00 94.31 89 MET A CA 1
ATOM 698 C C . MET A 1 89 ? 5.299 -5.317 1.127 1.00 94.31 89 MET A C 1
ATOM 700 O O . MET A 1 89 ? 4.975 -5.345 2.313 1.00 94.31 89 MET A O 1
ATOM 704 N N . ALA A 1 90 ? 4.730 -6.104 0.206 1.00 95.00 90 ALA A N 1
ATOM 705 C CA . ALA A 1 90 ? 3.642 -7.034 0.493 1.00 95.00 90 ALA A CA 1
ATOM 706 C C . ALA A 1 90 ? 4.021 -8.049 1.579 1.00 95.00 90 ALA A C 1
ATOM 708 O O . ALA A 1 90 ? 3.308 -8.151 2.575 1.00 95.00 90 ALA A O 1
ATOM 709 N N . SER A 1 91 ? 5.158 -8.742 1.424 1.00 91.19 91 SER A N 1
ATOM 710 C CA . SER A 1 91 ? 5.641 -9.718 2.413 1.00 91.19 91 SER A CA 1
ATOM 711 C C . SER A 1 91 ? 5.831 -9.063 3.775 1.00 91.19 91 SER A C 1
ATOM 713 O O . SER A 1 91 ? 5.270 -9.530 4.756 1.00 91.19 91 SER A O 1
ATOM 715 N N . SER A 1 92 ? 6.525 -7.922 3.837 1.00 90.38 92 SER A N 1
ATOM 716 C CA . SER A 1 92 ? 6.816 -7.251 5.109 1.00 90.38 92 SER A CA 1
ATOM 717 C C . SER A 1 92 ? 5.557 -6.852 5.888 1.00 90.38 92 SER A C 1
ATOM 719 O O . SER A 1 92 ? 5.523 -7.003 7.108 1.00 90.38 92 SER A O 1
ATOM 721 N N . MET A 1 93 ? 4.502 -6.407 5.196 1.00 93.19 93 MET A N 1
ATOM 722 C CA . MET A 1 93 ? 3.220 -6.085 5.829 1.00 93.19 93 MET A CA 1
ATOM 723 C C . MET A 1 93 ? 2.466 -7.339 6.276 1.00 93.19 93 MET A C 1
ATOM 725 O O . MET A 1 93 ? 1.812 -7.314 7.311 1.00 93.19 93 MET A O 1
ATOM 729 N N . LEU A 1 94 ? 2.544 -8.433 5.518 1.00 90.75 94 LEU A N 1
ATOM 730 C CA . LEU A 1 94 ? 1.917 -9.704 5.888 1.00 90.75 94 LEU A CA 1
ATOM 731 C C . LEU A 1 94 ? 2.656 -10.408 7.037 1.00 90.75 94 LEU A C 1
ATOM 733 O O . LEU A 1 94 ? 2.030 -11.118 7.823 1.00 90.75 94 LEU A O 1
ATOM 737 N N . ASP A 1 95 ? 3.970 -10.223 7.142 1.00 87.50 95 ASP A N 1
ATOM 738 C CA . ASP A 1 95 ? 4.818 -10.797 8.191 1.00 87.50 95 ASP A CA 1
ATOM 739 C C . ASP A 1 95 ? 4.728 -10.001 9.501 1.00 87.50 95 ASP A C 1
ATOM 741 O O . ASP A 1 95 ? 4.778 -10.577 10.588 1.00 87.50 95 ASP A O 1
ATOM 745 N N . ALA A 1 96 ? 4.540 -8.683 9.408 1.00 85.44 96 ALA A N 1
ATOM 746 C CA . ALA A 1 96 ? 4.375 -7.788 10.548 1.00 85.44 96 ALA A CA 1
ATOM 747 C C . ALA A 1 96 ? 3.118 -6.907 10.392 1.00 85.44 96 ALA A C 1
ATOM 749 O O . ALA A 1 96 ? 3.236 -5.681 10.280 1.00 85.44 96 ALA A O 1
ATOM 750 N N . PRO A 1 97 ? 1.911 -7.509 10.388 1.00 88.44 97 PRO A N 1
ATOM 751 C CA . PRO A 1 97 ? 0.675 -6.776 10.158 1.00 88.44 97 PRO A CA 1
ATOM 752 C C . PRO A 1 97 ? 0.411 -5.752 11.269 1.00 88.44 97 PRO A C 1
ATOM 754 O O . PRO A 1 97 ? 0.816 -5.959 12.418 1.00 88.44 97 PRO A O 1
ATOM 757 N N . PRO A 1 98 ? -0.312 -4.656 10.969 1.00 87.75 98 PRO A N 1
ATOM 758 C CA . PRO A 1 98 ? -0.792 -3.759 12.009 1.00 87.75 98 PRO A CA 1
ATOM 759 C C . PRO A 1 98 ? -1.751 -4.510 12.943 1.00 87.75 98 PRO A C 1
ATOM 761 O O . PRO A 1 98 ? -2.306 -5.549 12.583 1.00 87.75 98 PRO A O 1
ATOM 764 N N . SER A 1 99 ? -2.030 -3.959 14.126 1.00 83.12 99 SER A N 1
ATOM 765 C CA . SER A 1 99 ? -2.890 -4.629 15.121 1.00 83.12 99 SER A CA 1
ATOM 766 C C . SER A 1 99 ? -4.309 -4.935 14.622 1.00 83.12 99 SER A C 1
ATOM 768 O O . SER A 1 99 ? -4.932 -5.884 15.087 1.00 83.12 99 SER A O 1
ATOM 770 N N . ARG A 1 100 ? -4.799 -4.156 13.650 1.00 86.69 100 ARG A N 1
ATOM 771 C CA . ARG A 1 100 ? -6.086 -4.358 12.963 1.00 86.69 100 ARG A CA 1
ATOM 772 C C . ARG A 1 100 ? -6.055 -5.431 11.864 1.00 86.69 100 ARG A C 1
ATOM 774 O O . ARG A 1 100 ? -7.094 -5.748 11.303 1.00 86.69 100 ARG A O 1
ATOM 781 N N . GLY A 1 101 ? -4.883 -5.981 11.548 1.00 92.00 101 GLY A N 1
ATOM 782 C CA . GLY A 1 101 ? -4.658 -6.875 10.413 1.00 92.00 101 GLY A CA 1
ATOM 783 C C . GLY A 1 101 ? -4.500 -6.137 9.079 1.00 92.00 101 GLY A C 1
ATOM 784 O O . GLY A 1 101 ? -4.757 -4.935 8.968 1.00 92.00 101 GLY A O 1
ATOM 785 N N . VAL A 1 102 ? -4.073 -6.871 8.050 1.00 95.56 102 VAL A N 1
ATOM 786 C CA . VAL A 1 102 ? -3.924 -6.364 6.680 1.00 95.56 102 VAL A CA 1
ATOM 787 C C . VAL A 1 102 ? -4.339 -7.424 5.662 1.00 95.56 102 VAL A C 1
ATOM 789 O O . VAL A 1 102 ? -4.030 -8.602 5.825 1.00 95.56 102 VAL A O 1
ATOM 792 N N . HIS A 1 103 ? -5.004 -6.994 4.593 1.00 97.56 103 HIS A N 1
ATOM 793 C CA . HIS A 1 103 ? -5.161 -7.760 3.362 1.00 97.56 103 HIS A CA 1
ATOM 794 C C . HIS A 1 103 ? -4.388 -7.079 2.246 1.00 97.56 103 HIS A C 1
ATOM 796 O O . HIS A 1 103 ? -4.548 -5.881 2.013 1.00 97.56 103 HIS A O 1
ATOM 802 N N . VAL A 1 104 ? -3.583 -7.853 1.529 1.00 97.88 104 VAL A N 1
ATOM 803 C CA . VAL A 1 104 ? -2.852 -7.367 0.362 1.00 97.88 104 VAL A CA 1
ATOM 804 C C . VAL A 1 104 ? -3.509 -7.931 -0.890 1.00 97.88 104 VAL A C 1
ATOM 806 O O . VAL A 1 104 ? -3.676 -9.143 -1.015 1.00 97.88 104 VAL A O 1
ATOM 809 N N . MET A 1 105 ? -3.885 -7.049 -1.811 1.00 97.88 105 MET A N 1
ATOM 810 C CA . MET A 1 105 ? -4.419 -7.394 -3.126 1.00 97.88 105 MET A CA 1
ATOM 811 C C . MET A 1 105 ? -3.450 -6.903 -4.197 1.00 97.88 105 MET A C 1
ATOM 813 O O . MET A 1 105 ? -2.979 -5.771 -4.128 1.00 97.88 105 MET A O 1
ATOM 817 N N . VAL A 1 106 ? -3.152 -7.727 -5.196 1.00 97.19 106 VAL A N 1
ATOM 818 C CA . VAL A 1 106 ? -2.110 -7.438 -6.183 1.00 97.19 106 VAL A CA 1
ATOM 819 C C . VAL A 1 106 ? -2.635 -7.654 -7.591 1.00 97.19 106 VAL A C 1
ATOM 821 O O . VAL A 1 106 ? -3.031 -8.754 -7.964 1.00 97.19 106 VAL A O 1
ATOM 824 N N . ARG A 1 107 ? -2.560 -6.620 -8.423 1.00 95.81 107 ARG A N 1
ATOM 825 C CA . ARG A 1 107 ? -2.710 -6.731 -9.872 1.00 95.81 107 ARG A CA 1
ATOM 826 C C . ARG A 1 107 ? -1.321 -6.725 -10.500 1.00 95.81 107 ARG A C 1
ATOM 828 O O . ARG A 1 107 ? -0.666 -5.692 -10.533 1.00 95.81 107 ARG A O 1
ATOM 835 N N . THR A 1 108 ? -0.869 -7.871 -11.001 1.00 94.31 108 THR A N 1
ATOM 836 C CA . THR A 1 108 ? 0.446 -8.016 -11.648 1.00 94.31 108 THR A CA 1
ATOM 837 C C . THR A 1 108 ? 0.403 -9.051 -12.774 1.00 94.31 108 THR A C 1
ATOM 839 O O . THR A 1 108 ? -0.527 -9.851 -12.873 1.00 94.31 108 THR A O 1
ATOM 842 N N . SER A 1 109 ? 1.423 -9.045 -13.629 1.00 91.56 109 SER A N 1
ATOM 843 C CA . SER A 1 109 ? 1.728 -10.129 -14.569 1.00 91.56 109 SER A CA 1
ATOM 844 C C . SER A 1 109 ? 2.690 -11.180 -13.995 1.00 91.56 109 SER A C 1
ATOM 846 O O . SER A 1 109 ? 3.003 -12.142 -14.689 1.00 91.56 109 SER A O 1
ATOM 848 N N . HIS A 1 110 ? 3.218 -10.965 -12.786 1.00 92.31 110 HIS A N 1
ATOM 849 C CA . HIS A 1 110 ? 4.207 -11.824 -12.121 1.00 92.31 110 HIS A CA 1
ATOM 850 C C . HIS A 1 110 ? 3.704 -12.272 -10.738 1.00 92.31 110 HIS A C 1
ATOM 852 O O . HIS A 1 110 ? 4.302 -11.919 -9.718 1.00 92.31 110 HIS A O 1
ATOM 858 N N . PRO A 1 111 ? 2.563 -12.984 -10.668 1.00 93.06 111 PRO A N 1
ATOM 859 C CA . PRO A 1 111 ? 1.956 -13.369 -9.394 1.00 93.06 111 PRO A CA 1
ATOM 860 C C . PRO A 1 111 ? 2.863 -14.279 -8.554 1.00 93.06 111 PRO A C 1
ATOM 862 O O . PRO A 1 111 ? 2.810 -14.232 -7.333 1.00 93.06 111 PRO A O 1
ATOM 865 N N . ASP A 1 112 ? 3.753 -15.036 -9.198 1.00 92.25 112 ASP A N 1
ATOM 866 C CA . ASP A 1 112 ? 4.751 -15.920 -8.583 1.00 92.25 112 ASP A CA 1
ATOM 867 C C . ASP A 1 112 ? 5.764 -15.199 -7.677 1.00 92.25 112 ASP A C 1
ATOM 869 O O . ASP A 1 112 ? 6.466 -15.834 -6.889 1.00 92.25 112 ASP A O 1
ATOM 873 N N . ARG A 1 113 ? 5.859 -13.870 -7.793 1.00 90.44 113 ARG A N 1
ATOM 874 C CA . ARG A 1 113 ? 6.755 -13.038 -6.982 1.00 90.44 113 ARG A CA 1
ATOM 875 C C . ARG A 1 113 ? 6.169 -12.656 -5.630 1.00 90.44 113 ARG A C 1
ATOM 877 O O . ARG A 1 113 ? 6.924 -12.186 -4.783 1.00 90.44 113 ARG A O 1
ATOM 884 N N . PHE A 1 114 ? 4.867 -12.829 -5.437 1.00 92.56 114 PHE A N 1
ATOM 885 C CA . PHE A 1 114 ? 4.162 -12.415 -4.231 1.00 92.56 114 PHE A CA 1
ATOM 886 C C . PHE A 1 114 ? 3.922 -13.603 -3.294 1.00 92.56 114 PHE A C 1
ATOM 888 O O . PHE A 1 114 ? 3.924 -14.759 -3.711 1.00 92.56 114 PHE A O 1
ATOM 895 N N . ASP A 1 115 ? 3.759 -13.296 -2.008 1.00 91.12 115 ASP A N 1
ATOM 896 C CA . ASP A 1 115 ? 3.385 -14.262 -0.973 1.00 91.12 115 ASP A CA 1
ATOM 897 C C . ASP A 1 115 ? 2.003 -14.869 -1.284 1.00 91.12 115 ASP A C 1
ATOM 899 O O . ASP A 1 115 ? 1.128 -14.188 -1.821 1.00 91.12 115 ASP A O 1
ATOM 903 N N . ASP A 1 116 ? 1.797 -16.141 -0.949 1.00 92.38 116 ASP A N 1
ATOM 904 C CA . ASP A 1 116 ? 0.562 -16.881 -1.232 1.00 92.38 116 ASP A CA 1
ATOM 905 C C . ASP A 1 116 ? -0.651 -16.362 -0.442 1.00 92.38 116 ASP A C 1
ATOM 907 O O . ASP A 1 116 ? -1.794 -16.600 -0.836 1.00 92.38 116 ASP A O 1
ATOM 911 N N . ARG A 1 117 ? -0.421 -15.594 0.632 1.00 94.00 117 ARG A N 1
ATOM 912 C CA . ARG A 1 117 ? -1.466 -14.866 1.369 1.00 94.00 117 ARG A CA 1
ATOM 913 C C . ARG A 1 117 ? -1.959 -13.615 0.633 1.00 94.00 117 ARG A C 1
ATOM 915 O O . ARG A 1 117 ? -2.999 -13.071 1.009 1.00 94.00 117 ARG A O 1
ATOM 922 N N . ALA A 1 118 ? -1.235 -13.123 -0.376 1.00 95.31 118 ALA A N 1
ATOM 923 C CA . ALA A 1 118 ? -1.675 -11.989 -1.182 1.00 95.31 118 ALA A CA 1
ATOM 924 C C . ALA A 1 118 ? -2.709 -12.433 -2.229 1.00 95.31 118 ALA A C 1
ATOM 926 O O . ALA A 1 118 ? -2.530 -13.416 -2.944 1.00 95.31 118 ALA A O 1
ATOM 927 N N . VAL A 1 119 ? -3.796 -11.672 -2.360 1.00 96.62 119 VAL A N 1
ATOM 928 C CA . VAL A 1 119 ? -4.867 -11.980 -3.314 1.00 96.62 119 VAL A CA 1
ATOM 929 C C . VAL A 1 119 ? -4.516 -11.397 -4.676 1.00 96.62 119 VAL A C 1
ATOM 931 O O . VAL A 1 119 ? -4.425 -10.180 -4.833 1.00 96.62 119 VAL A O 1
ATOM 934 N N . VAL A 1 120 ? -4.353 -12.248 -5.685 1.00 96.50 120 VAL A N 1
ATOM 935 C CA . VAL A 1 120 ? -4.082 -11.798 -7.055 1.00 96.50 120 VAL A CA 1
ATOM 936 C C . VAL A 1 120 ? -5.386 -11.402 -7.746 1.00 96.50 120 VAL A C 1
ATOM 938 O O . VAL A 1 120 ? -6.296 -12.215 -7.881 1.00 96.50 120 VAL A O 1
ATOM 941 N N . ILE A 1 121 ? -5.459 -10.160 -8.223 1.00 95.38 121 ILE A N 1
ATOM 942 C CA . ILE A 1 121 ? -6.590 -9.644 -8.998 1.00 95.38 121 ILE A CA 1
ATOM 943 C C . ILE A 1 121 ? -6.398 -10.031 -10.476 1.00 95.38 121 ILE A C 1
ATOM 945 O O . ILE A 1 121 ? -5.362 -9.674 -11.065 1.00 95.38 121 ILE A O 1
ATOM 949 N N . PRO A 1 122 ? -7.373 -10.715 -11.107 1.00 91.44 122 PRO A N 1
ATOM 950 C CA . PRO A 1 122 ? -7.299 -11.062 -12.519 1.00 91.44 122 PRO A CA 1
ATOM 951 C C . PRO A 1 122 ? -7.154 -9.838 -13.444 1.00 91.44 122 PRO A C 1
ATOM 953 O O . PRO A 1 122 ? -7.590 -8.728 -13.113 1.00 91.44 122 PRO A O 1
ATOM 956 N N . PRO A 1 123 ? -6.551 -10.010 -14.634 1.00 80.88 123 PRO A N 1
ATOM 957 C CA . PRO A 1 123 ? -6.623 -9.011 -15.695 1.00 80.88 123 PRO A CA 1
ATOM 958 C C . PRO A 1 123 ? -8.076 -8.662 -16.037 1.00 80.88 123 PRO A C 1
ATOM 960 O O . PRO A 1 123 ? -8.865 -9.557 -16.301 1.00 80.88 123 PRO A O 1
ATOM 963 N N . GLY A 1 124 ? -8.409 -7.369 -16.070 1.00 83.56 124 GLY A N 1
ATOM 964 C CA . GLY A 1 124 ? -9.751 -6.879 -16.416 1.00 83.56 124 GLY A CA 1
ATOM 965 C C . GLY A 1 124 ? -10.654 -6.572 -15.219 1.00 83.56 124 GLY A C 1
ATOM 966 O O . GLY A 1 124 ? -11.483 -5.675 -15.319 1.00 83.56 124 GLY A O 1
ATOM 967 N N . ASP A 1 125 ? -10.420 -7.195 -14.062 1.00 92.06 125 ASP A N 1
ATOM 968 C CA . ASP A 1 125 ? -11.364 -7.109 -12.936 1.00 92.06 125 ASP A CA 1
ATOM 969 C C . ASP A 1 125 ? -11.011 -6.026 -11.908 1.00 92.06 125 ASP A C 1
ATOM 971 O O . ASP A 1 125 ? -11.705 -5.880 -10.900 1.00 92.06 125 ASP A O 1
ATOM 975 N N . LEU A 1 126 ? -9.923 -5.275 -12.122 1.00 92.50 126 LEU A N 1
ATOM 976 C CA . LEU A 1 126 ? -9.416 -4.309 -11.143 1.00 92.50 126 LEU A CA 1
ATOM 977 C C . LEU A 1 126 ? -10.493 -3.307 -10.718 1.00 92.50 126 LEU A C 1
ATOM 979 O O . LEU A 1 126 ? -10.762 -3.190 -9.529 1.00 92.50 126 LEU A O 1
ATOM 983 N N . ASP A 1 127 ? -11.140 -2.625 -11.662 1.00 92.62 127 ASP A N 1
ATOM 984 C CA . ASP A 1 127 ? -12.143 -1.611 -11.319 1.00 92.62 127 ASP A CA 1
ATOM 985 C C . ASP A 1 127 ? -13.347 -2.200 -10.589 1.00 92.62 127 ASP A C 1
ATOM 987 O O . ASP A 1 127 ? -13.809 -1.609 -9.617 1.00 92.62 127 ASP A O 1
ATOM 991 N N . GLN A 1 128 ? -13.811 -3.381 -10.999 1.00 94.44 128 GLN A N 1
ATOM 992 C CA . GLN A 1 128 ? -14.906 -4.067 -10.320 1.00 94.44 128 GLN A CA 1
ATOM 993 C C . GLN A 1 128 ? -14.535 -4.409 -8.870 1.00 94.44 128 GLN A C 1
ATOM 995 O O . GLN A 1 128 ? -15.339 -4.188 -7.966 1.00 94.44 128 GLN A O 1
ATOM 1000 N N . HIS A 1 129 ? -13.317 -4.903 -8.630 1.00 95.44 129 HIS A N 1
ATOM 1001 C CA . HIS A 1 129 ? -12.844 -5.202 -7.277 1.00 95.44 129 HIS A CA 1
ATOM 1002 C C . HIS A 1 129 ? -12.737 -3.937 -6.420 1.00 95.44 129 HIS A C 1
ATOM 1004 O O . HIS A 1 129 ? -13.133 -3.955 -5.255 1.00 95.44 129 HIS A O 1
ATOM 1010 N N . LEU A 1 130 ? -12.223 -2.836 -6.978 1.00 96.19 130 LEU A N 1
ATOM 1011 C CA . LEU A 1 130 ? -12.099 -1.571 -6.250 1.00 96.19 130 LEU A CA 1
ATOM 1012 C C . LEU A 1 130 ? -13.463 -0.951 -5.943 1.00 96.19 130 LEU A C 1
ATOM 1014 O O . LEU A 1 130 ? -13.677 -0.495 -4.822 1.00 96.19 130 LEU A O 1
ATOM 1018 N N . ASP A 1 131 ? -14.397 -0.980 -6.892 1.00 95.75 131 ASP A N 1
ATOM 1019 C CA . ASP A 1 131 ? -15.756 -0.478 -6.689 1.00 95.75 131 ASP A CA 1
ATOM 1020 C C . ASP A 1 131 ? -16.500 -1.280 -5.611 1.00 95.75 131 ASP A C 1
ATOM 1022 O O . ASP A 1 131 ? -17.067 -0.712 -4.673 1.00 95.75 131 ASP A O 1
ATOM 1026 N N . GLN A 1 132 ? -16.417 -2.613 -5.666 1.00 96.44 132 GLN A N 1
ATOM 1027 C CA . GLN A 1 132 ? -16.984 -3.486 -4.637 1.00 96.44 132 GLN A CA 1
ATOM 1028 C C . GLN A 1 132 ? -16.348 -3.243 -3.265 1.00 96.44 132 GLN A C 1
ATOM 1030 O O . GLN A 1 132 ? -17.062 -3.168 -2.260 1.00 96.44 132 GLN A O 1
ATOM 1035 N N . LEU A 1 133 ? -15.024 -3.088 -3.201 1.00 97.06 133 LEU A N 1
ATOM 1036 C CA . LEU A 1 133 ? -14.297 -2.791 -1.967 1.00 97.06 133 LEU A CA 1
ATOM 1037 C C . LEU A 1 133 ? -14.743 -1.455 -1.353 1.00 97.06 133 LEU A C 1
ATOM 1039 O O . LEU A 1 133 ? -15.061 -1.395 -0.163 1.00 97.06 133 LEU A O 1
ATOM 1043 N N . VAL A 1 134 ? -14.804 -0.392 -2.156 1.00 97.31 134 VAL A N 1
ATOM 1044 C CA . VAL A 1 134 ? -15.224 0.942 -1.703 1.00 97.31 134 VAL A CA 1
ATOM 1045 C C . VAL A 1 134 ? -16.685 0.926 -1.259 1.00 97.31 134 VAL A C 1
ATOM 1047 O O . VAL A 1 134 ? -17.007 1.412 -0.169 1.00 97.31 134 VAL A O 1
ATOM 1050 N N . THR A 1 135 ? -17.568 0.322 -2.054 1.00 97.38 135 THR A N 1
ATOM 1051 C CA . THR A 1 135 ? -19.007 0.259 -1.779 1.00 97.38 135 THR A CA 1
ATOM 1052 C C . THR A 1 135 ? -19.306 -0.552 -0.522 1.00 97.38 135 THR A C 1
ATOM 1054 O O . THR A 1 135 ? -20.034 -0.077 0.357 1.00 97.38 135 THR A O 1
ATOM 1057 N N . SER A 1 136 ? -18.716 -1.743 -0.388 1.00 97.19 136 SER A N 1
ATOM 1058 C CA . SER A 1 136 ? -18.924 -2.619 0.773 1.00 97.19 136 SER A CA 1
ATOM 1059 C C . SER A 1 136 ? -18.432 -1.981 2.071 1.00 97.19 136 SER A C 1
ATOM 1061 O O . SER A 1 136 ? -19.186 -1.924 3.044 1.00 97.19 136 SER A O 1
ATOM 1063 N N . ARG A 1 137 ? -17.217 -1.418 2.092 1.00 97.69 137 ARG A N 1
ATOM 1064 C CA . ARG A 1 137 ? -16.682 -0.756 3.293 1.00 97.69 137 ARG A CA 1
ATOM 1065 C C . ARG A 1 137 ? -17.474 0.502 3.637 1.00 97.69 137 ARG A C 1
ATOM 1067 O O . ARG A 1 137 ? -17.800 0.712 4.801 1.00 97.69 137 ARG A O 1
ATOM 1074 N N . SER A 1 138 ? -17.885 1.291 2.646 1.00 97.44 138 SER A N 1
ATOM 1075 C CA . SER A 1 138 ? -18.746 2.461 2.873 1.00 97.44 138 SER A CA 1
ATOM 1076 C C . SER A 1 138 ? -20.115 2.080 3.444 1.00 97.44 138 SER A C 1
ATOM 1078 O O . SER A 1 138 ? -20.648 2.776 4.311 1.00 97.44 138 SER A O 1
ATOM 1080 N N . ALA A 1 139 ? -20.711 0.981 2.975 1.00 97.06 139 ALA A N 1
ATOM 1081 C CA . ALA A 1 139 ? -21.943 0.442 3.545 1.00 97.06 139 ALA A CA 1
ATOM 1082 C C . ALA A 1 139 ? -21.729 -0.045 4.987 1.00 97.06 139 ALA A C 1
ATOM 1084 O O . ALA A 1 139 ? -22.535 0.283 5.857 1.00 97.06 139 ALA A O 1
ATOM 1085 N N . TRP A 1 140 ? -20.616 -0.734 5.256 1.00 96.75 140 TRP A N 1
ATOM 1086 C CA . TRP A 1 140 ? -20.255 -1.200 6.596 1.00 96.75 140 TRP A CA 1
ATOM 1087 C C . TRP A 1 140 ? -20.104 -0.048 7.592 1.00 96.75 140 TRP A C 1
ATOM 1089 O O . TRP A 1 140 ? -20.702 -0.087 8.666 1.00 96.75 140 TRP A O 1
ATOM 1099 N N . LEU A 1 141 ? -19.379 1.014 7.223 1.00 96.50 141 LEU A N 1
ATOM 1100 C CA . LEU A 1 141 ? -19.223 2.202 8.068 1.00 96.50 141 LEU A CA 1
ATOM 1101 C C . LEU A 1 141 ? -20.560 2.873 8.371 1.00 96.50 141 LEU A C 1
ATOM 1103 O O . LEU A 1 141 ? -20.829 3.211 9.522 1.00 96.50 141 LEU A O 1
ATOM 1107 N N . ARG A 1 142 ? -21.424 3.020 7.358 1.00 96.38 142 ARG A N 1
ATOM 1108 C CA . ARG A 1 142 ? -22.766 3.590 7.540 1.00 96.38 142 ARG A CA 1
ATOM 1109 C C . ARG A 1 142 ? -23.625 2.743 8.474 1.00 96.38 142 ARG A C 1
ATOM 1111 O O . ARG A 1 142 ? -24.262 3.305 9.357 1.00 96.38 142 ARG A O 1
ATOM 1118 N N . ALA A 1 143 ? -23.605 1.419 8.318 1.00 95.94 143 ALA A N 1
ATOM 1119 C CA . ALA A 1 143 ? -24.362 0.501 9.168 1.00 95.94 143 ALA A CA 1
ATOM 1120 C C . ALA A 1 143 ? -23.949 0.581 10.650 1.00 95.94 143 ALA A C 1
ATOM 1122 O O . ALA A 1 143 ? -24.778 0.360 11.527 1.00 95.94 143 ALA A O 1
ATOM 1123 N N . HIS A 1 144 ? -22.695 0.950 10.925 1.00 94.19 144 HIS A N 1
ATOM 1124 C CA . HIS A 1 144 ? -22.153 1.084 12.281 1.00 94.19 144 HIS A CA 1
ATOM 1125 C C . HIS A 1 144 ? -22.052 2.542 12.762 1.00 94.19 144 HIS A C 1
ATOM 1127 O O . HIS A 1 144 ? -21.515 2.795 13.838 1.00 94.19 144 HIS A O 1
ATOM 1133 N N . GLY A 1 145 ? -22.559 3.512 11.990 1.00 94.06 145 GLY A N 1
ATOM 1134 C CA . GLY A 1 145 ? -22.531 4.932 12.353 1.00 94.06 145 GLY A CA 1
ATOM 1135 C C . GLY A 1 145 ? -21.123 5.533 12.456 1.00 94.06 145 GLY A C 1
ATOM 1136 O O . GLY A 1 145 ? -20.937 6.538 13.141 1.00 94.06 145 GLY A O 1
ATOM 1137 N N . CYS A 1 146 ? -20.126 4.934 11.802 1.00 92.81 146 CYS A N 1
ATOM 1138 C CA . CYS A 1 146 ? -18.740 5.391 11.856 1.00 92.81 146 CYS A CA 1
ATOM 1139 C C . CYS A 1 146 ? -18.401 6.294 10.666 1.00 92.81 146 CYS A C 1
ATOM 1141 O O . CYS A 1 146 ? -18.754 6.020 9.516 1.00 92.81 146 CYS A O 1
ATOM 1143 N N . ALA A 1 147 ? -17.670 7.376 10.941 1.00 90.19 147 ALA A N 1
ATOM 1144 C CA . ALA A 1 147 ? -17.122 8.219 9.890 1.00 90.19 147 ALA A CA 1
ATOM 1145 C C . ALA A 1 147 ? -15.991 7.489 9.160 1.00 90.19 147 ALA A C 1
ATOM 1147 O O . ALA A 1 147 ? -16.012 7.442 7.943 1.00 90.19 147 ALA A O 1
ATOM 1148 N N . ASP A 1 148 ? -15.066 6.851 9.865 1.00 91.62 148 ASP A N 1
ATOM 1149 C CA . ASP A 1 148 ? -13.895 6.193 9.281 1.00 91.62 148 ASP A CA 1
ATOM 1150 C C . ASP A 1 148 ? -13.716 4.761 9.806 1.00 91.62 148 ASP A C 1
ATOM 1152 O O . ASP A 1 148 ? -14.219 4.401 10.875 1.00 91.62 148 ASP A O 1
ATOM 1156 N N . ALA A 1 149 ? -12.992 3.934 9.049 1.00 91.50 149 ALA A N 1
ATOM 1157 C CA . ALA A 1 149 ? -12.730 2.541 9.407 1.00 91.50 149 ALA A CA 1
ATOM 1158 C C . ALA A 1 149 ? -11.887 2.395 10.677 1.00 91.50 149 ALA A C 1
ATOM 1160 O O . ALA A 1 149 ? -12.041 1.417 11.406 1.00 91.50 149 ALA A O 1
ATOM 1161 N N . ARG A 1 150 ? -11.049 3.384 10.999 1.00 85.94 150 ARG A N 1
ATOM 1162 C CA . ARG A 1 150 ? -10.218 3.365 12.210 1.00 85.94 150 ARG A CA 1
ATOM 1163 C C . ARG A 1 150 ? -11.003 3.668 13.485 1.00 85.94 150 ARG A C 1
ATOM 1165 O O . ARG A 1 150 ? -10.497 3.367 14.571 1.00 85.94 150 ARG A O 1
ATOM 1172 N N . SER A 1 151 ? -12.195 4.242 13.358 1.00 86.19 151 SER A N 1
ATOM 1173 C CA . SER A 1 151 ? -13.143 4.510 14.441 1.00 86.19 151 SER A CA 1
ATOM 1174 C C . SER A 1 151 ? -13.995 3.292 14.803 1.00 86.19 151 SER A C 1
ATOM 1176 O O . SER A 1 151 ? -14.658 3.304 15.842 1.00 86.19 151 SER A O 1
ATOM 1178 N N . LEU A 1 152 ? -13.969 2.229 13.992 1.00 83.94 152 LEU A N 1
ATOM 1179 C CA . LEU A 1 152 ? -14.606 0.966 14.348 1.00 83.94 152 LEU A CA 1
ATOM 1180 C C . LEU A 1 152 ? -13.909 0.352 15.567 1.00 83.94 152 LEU A C 1
ATOM 1182 O O . LEU A 1 152 ? -12.682 0.361 15.684 1.00 83.94 152 LEU A O 1
ATOM 1186 N N . ALA A 1 153 ? -14.713 -0.192 16.474 1.00 80.00 153 ALA A N 1
ATOM 1187 C CA . ALA A 1 153 ? -14.243 -0.925 17.638 1.00 80.00 153 ALA A CA 1
ATOM 1188 C C . ALA A 1 153 ? -14.591 -2.408 17.502 1.00 80.00 153 ALA A C 1
ATOM 1190 O O . ALA A 1 153 ? -15.614 -2.765 16.915 1.00 80.00 153 ALA A O 1
ATOM 1191 N N . ALA A 1 154 ? -13.755 -3.262 18.091 1.00 74.81 154 ALA A N 1
ATOM 1192 C CA . ALA A 1 154 ? -14.017 -4.691 18.186 1.00 74.81 154 ALA A CA 1
ATOM 1193 C C . ALA A 1 154 ? -15.463 -4.991 18.653 1.00 74.81 154 ALA A C 1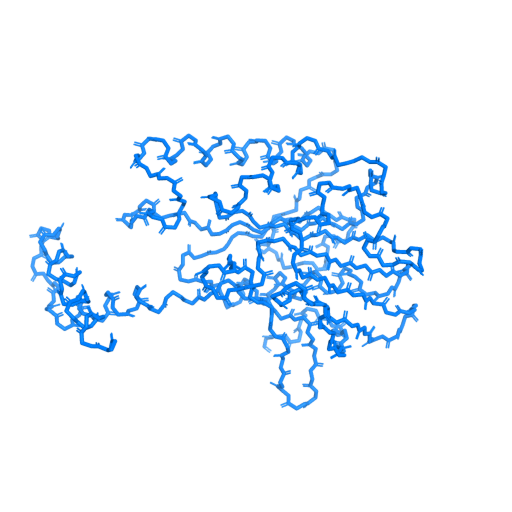
ATOM 1195 O O . ALA A 1 154 ? -15.957 -4.315 19.565 1.00 74.81 154 ALA A O 1
ATOM 1196 N N . PRO A 1 155 ? -16.133 -6.003 18.066 1.00 80.12 155 PRO A N 1
ATOM 1197 C CA . PRO A 1 155 ? -15.618 -6.963 17.076 1.00 80.12 155 PRO A CA 1
ATOM 1198 C C . PRO A 1 155 ? -15.720 -6.503 15.607 1.00 80.12 155 PRO A C 1
ATOM 1200 O O . PRO A 1 155 ? -15.433 -7.285 14.712 1.00 80.12 155 PRO A O 1
ATOM 1203 N N . PHE A 1 156 ? -16.130 -5.261 15.340 1.00 84.81 156 PHE A N 1
ATOM 1204 C CA . PHE A 1 156 ? -16.448 -4.776 13.988 1.00 84.81 156 PHE A CA 1
ATOM 1205 C C . PHE A 1 156 ? -15.267 -4.116 13.267 1.00 84.81 156 PHE A C 1
ATOM 1207 O O . PHE A 1 156 ? -15.465 -3.488 12.227 1.00 84.81 156 PHE A O 1
ATOM 1214 N N . GLU A 1 157 ? -14.064 -4.203 13.844 1.00 88.38 157 GLU A N 1
ATOM 1215 C CA . GLU A 1 157 ? -12.835 -3.661 13.264 1.00 88.38 157 GLU A CA 1
ATOM 1216 C C . GLU A 1 157 ? -12.593 -4.275 11.884 1.00 88.38 157 GLU A C 1
ATOM 1218 O O . GLU A 1 157 ? -12.720 -5.484 11.689 1.00 88.38 157 GLU A O 1
ATOM 1223 N N . LEU A 1 158 ? -12.256 -3.419 10.921 1.00 92.00 158 LEU A N 1
ATOM 1224 C CA . LEU A 1 158 ? -11.878 -3.857 9.591 1.00 92.00 158 LEU A CA 1
ATOM 1225 C C . LEU A 1 158 ? -10.350 -3.855 9.470 1.00 92.00 158 LEU A C 1
ATOM 1227 O O . LEU A 1 158 ? -9.712 -2.887 9.893 1.00 92.00 158 LEU A O 1
ATOM 1231 N N . PRO A 1 159 ? -9.762 -4.876 8.832 1.00 94.56 159 PRO A N 1
ATOM 1232 C CA . PRO A 1 159 ? -8.355 -4.849 8.468 1.00 94.56 159 PRO A CA 1
ATOM 1233 C C . PRO A 1 159 ? -8.073 -3.761 7.432 1.00 94.56 159 PRO A C 1
ATOM 1235 O O . PRO A 1 159 ? -8.958 -3.392 6.640 1.00 94.56 159 PRO A O 1
ATOM 1238 N N . ALA A 1 160 ? -6.826 -3.287 7.423 1.00 95.62 160 ALA A N 1
ATOM 1239 C CA . ALA A 1 160 ? -6.327 -2.434 6.353 1.00 95.62 160 ALA A CA 1
ATOM 1240 C C . ALA A 1 160 ? -6.317 -3.219 5.041 1.00 95.62 160 ALA A C 1
ATOM 1242 O O . ALA A 1 160 ? -6.024 -4.415 5.033 1.00 95.62 160 ALA A O 1
ATOM 1243 N N . VAL A 1 161 ? -6.607 -2.559 3.925 1.00 98.12 161 VAL A N 1
ATOM 1244 C CA . VAL A 1 161 ? -6.474 -3.175 2.600 1.00 98.12 161 VAL A CA 1
ATOM 1245 C C . VAL A 1 161 ? -5.408 -2.433 1.825 1.00 98.12 161 VAL A C 1
ATOM 1247 O O . VAL A 1 161 ? -5.500 -1.223 1.682 1.00 98.12 161 VAL A O 1
ATOM 1250 N N . VAL A 1 162 ? -4.410 -3.142 1.309 1.00 98.12 162 VAL A N 1
ATOM 1251 C CA . VAL A 1 162 ? -3.386 -2.570 0.436 1.00 98.12 162 VAL A CA 1
ATOM 1252 C C . VAL A 1 162 ? -3.560 -3.139 -0.957 1.00 98.12 162 VAL A C 1
ATOM 1254 O O . VAL A 1 162 ? -3.370 -4.334 -1.173 1.00 98.12 162 VAL A O 1
ATOM 1257 N N . VAL A 1 163 ? -3.903 -2.278 -1.908 1.00 97.81 163 VAL A N 1
ATOM 1258 C CA . VAL A 1 163 ? -4.003 -2.631 -3.321 1.00 97.81 163 VAL A CA 1
ATOM 1259 C C . VAL A 1 163 ? -2.710 -2.230 -4.016 1.00 97.81 163 VAL A C 1
ATOM 1261 O O . VAL A 1 163 ? -2.359 -1.053 -4.062 1.00 97.81 163 VAL A O 1
ATOM 1264 N N . MET A 1 164 ? -2.012 -3.200 -4.592 1.00 97.50 164 MET A N 1
ATOM 1265 C CA . MET A 1 164 ? -0.805 -2.987 -5.382 1.00 97.50 164 MET A CA 1
ATOM 1266 C C . MET A 1 164 ? -1.102 -3.218 -6.858 1.00 97.50 164 MET A C 1
ATOM 1268 O O . MET A 1 164 ? -1.639 -4.261 -7.227 1.00 97.50 164 MET A O 1
ATOM 1272 N N . VAL A 1 165 ? -0.737 -2.273 -7.719 1.00 95.06 165 VAL A N 1
ATOM 1273 C CA . VAL A 1 165 ? -0.934 -2.390 -9.169 1.00 95.06 165 VAL A CA 1
ATOM 1274 C C . VAL A 1 165 ? 0.408 -2.251 -9.867 1.00 95.06 165 VAL A C 1
ATOM 1276 O O . VAL A 1 165 ? 1.011 -1.179 -9.883 1.00 95.06 165 VAL A O 1
ATOM 1279 N N . ASP A 1 166 ? 0.869 -3.349 -10.452 1.00 93.19 166 ASP A N 1
ATOM 1280 C CA . ASP A 1 166 ? 2.104 -3.432 -11.218 1.00 93.19 166 ASP A CA 1
ATOM 1281 C C . ASP A 1 166 ? 1.824 -3.210 -12.706 1.00 93.19 166 ASP A C 1
ATOM 1283 O O . ASP A 1 166 ? 1.082 -3.975 -13.323 1.00 93.19 166 ASP A O 1
ATOM 1287 N N . ARG A 1 167 ? 2.440 -2.168 -13.277 1.00 84.81 167 ARG A N 1
ATOM 1288 C CA . ARG A 1 167 ? 2.323 -1.774 -14.690 1.00 84.81 167 ARG A CA 1
ATOM 1289 C C . ARG A 1 167 ? 0.866 -1.609 -15.150 1.00 84.81 167 ARG A C 1
ATOM 1291 O O . ARG A 1 167 ? 0.417 -2.353 -16.016 1.00 84.81 167 ARG A O 1
ATOM 1298 N N . PRO A 1 168 ? 0.123 -0.626 -14.614 1.00 80.12 168 PRO A N 1
ATOM 1299 C CA . PRO A 1 168 ? -1.213 -0.331 -15.111 1.00 80.12 168 PRO A CA 1
ATOM 1300 C C . PRO A 1 168 ? -1.159 0.101 -16.582 1.00 80.12 168 PRO A C 1
ATOM 1302 O O . PRO A 1 168 ? -0.536 1.110 -16.910 1.00 80.12 168 PRO A O 1
ATOM 1305 N N . ASP A 1 169 ? -1.857 -0.631 -17.451 1.00 74.38 169 ASP A N 1
ATOM 1306 C CA . ASP A 1 169 ? -1.886 -0.386 -18.903 1.00 74.38 169 ASP A CA 1
ATOM 1307 C C . ASP A 1 169 ? -2.479 0.990 -19.274 1.00 74.38 169 ASP A C 1
ATOM 1309 O O . ASP A 1 169 ? -2.236 1.522 -20.355 1.00 74.38 169 ASP A O 1
ATOM 1313 N N . TRP A 1 170 ? -3.254 1.583 -18.363 1.00 70.62 170 TRP A N 1
ATOM 1314 C CA . TRP A 1 170 ? -3.952 2.861 -18.533 1.00 70.62 170 TRP A CA 1
ATOM 1315 C C . TRP A 1 170 ? -3.139 4.089 -18.093 1.00 70.62 170 TRP A C 1
ATOM 1317 O O . TRP A 1 170 ? -3.527 5.229 -18.373 1.00 70.62 170 TRP A O 1
ATOM 1327 N N . LEU A 1 171 ? -2.009 3.893 -17.409 1.00 71.12 171 LEU A N 1
ATOM 1328 C CA . LEU A 1 171 ? -1.151 4.976 -16.926 1.00 71.12 171 LEU A CA 1
ATOM 1329 C C . LEU A 1 171 ? -0.047 5.241 -17.971 1.00 71.12 171 LEU A C 1
ATOM 1331 O O . LEU A 1 171 ? 0.580 4.290 -18.438 1.00 71.12 171 LEU A O 1
ATOM 1335 N N . PRO A 1 172 ? 0.221 6.503 -18.370 1.00 63.12 172 PRO A N 1
ATOM 1336 C CA . PRO A 1 172 ? -0.161 7.763 -17.717 1.00 63.12 172 PRO A CA 1
ATOM 1337 C C . PRO A 1 172 ? -1.439 8.439 -18.246 1.00 63.12 172 PRO A C 1
ATOM 1339 O O . PRO A 1 172 ? -1.722 9.563 -17.854 1.00 63.12 172 PRO A O 1
ATOM 1342 N N . CYS A 1 173 ? -2.204 7.820 -19.144 1.00 64.50 173 CYS A N 1
ATOM 1343 C CA . CYS A 1 173 ? -3.225 8.534 -19.919 1.00 64.50 173 CYS A CA 1
ATOM 1344 C C . CYS A 1 173 ? -4.485 8.904 -19.119 1.00 64.50 173 CYS A C 1
ATOM 1346 O O . CYS A 1 173 ? -5.005 10.008 -19.271 1.00 64.50 173 CYS A O 1
ATOM 1348 N N . ARG A 1 174 ? -5.007 7.998 -18.281 1.00 75.94 174 ARG A N 1
ATOM 1349 C CA . ARG A 1 174 ? -6.217 8.251 -17.480 1.00 75.94 174 ARG A CA 1
ATOM 1350 C C . ARG A 1 174 ? -6.299 7.287 -16.303 1.00 75.94 174 ARG A C 1
ATOM 1352 O O . ARG A 1 174 ? -6.232 6.083 -16.505 1.00 75.94 174 ARG A O 1
ATOM 1359 N N . LEU A 1 175 ? -6.518 7.816 -15.097 1.00 83.56 175 LEU A N 1
ATOM 1360 C CA . LEU A 1 175 ? -6.880 6.985 -13.945 1.00 83.56 175 LEU A CA 1
ATOM 1361 C C . LEU A 1 175 ? -8.247 6.344 -14.189 1.00 83.56 175 LEU A C 1
ATOM 1363 O O . LEU A 1 175 ? -9.188 7.041 -14.587 1.00 83.56 175 LEU A O 1
ATOM 1367 N N . SER A 1 176 ? -8.351 5.048 -13.923 1.00 86.31 176 SER A N 1
ATOM 1368 C CA . SER A 1 176 ? -9.636 4.363 -13.926 1.00 86.31 176 SER A CA 1
ATOM 1369 C C . SER A 1 176 ? -10.535 4.865 -12.790 1.00 86.31 176 SER A C 1
ATOM 1371 O O . SER A 1 176 ? -10.059 5.465 -11.818 1.00 86.31 176 SER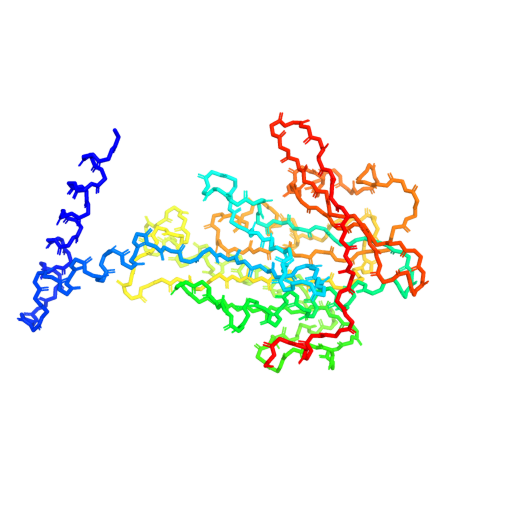 A O 1
ATOM 1373 N N . ASP A 1 177 ? -11.846 4.660 -12.908 1.00 88.81 177 ASP A N 1
ATOM 1374 C CA . ASP A 1 177 ? -12.784 5.202 -11.924 1.00 88.81 177 ASP A CA 1
ATOM 1375 C C . ASP A 1 177 ? -12.643 4.501 -10.563 1.00 88.81 177 ASP A C 1
ATOM 1377 O O . ASP A 1 177 ? -12.669 5.181 -9.540 1.00 88.81 177 ASP A O 1
ATOM 1381 N N . GLY A 1 178 ? -12.349 3.195 -10.528 1.00 91.44 178 GLY A N 1
ATOM 1382 C CA . GLY A 1 178 ? -12.064 2.481 -9.279 1.00 91.44 178 GLY A CA 1
ATOM 1383 C C . GLY A 1 178 ? -10.829 3.026 -8.554 1.00 91.44 178 GLY A C 1
ATOM 1384 O O . GLY A 1 178 ? -10.850 3.237 -7.342 1.00 91.44 178 GLY A O 1
ATOM 1385 N N . ILE A 1 179 ? -9.764 3.348 -9.296 1.00 91.69 179 ILE A N 1
ATOM 1386 C CA . ILE A 1 179 ? -8.553 3.961 -8.729 1.00 91.69 179 ILE A CA 1
ATOM 1387 C C . ILE A 1 179 ? -8.856 5.340 -8.156 1.00 91.69 179 ILE A C 1
ATOM 1389 O O . ILE A 1 179 ? -8.416 5.660 -7.055 1.00 91.69 179 ILE A O 1
ATOM 1393 N N . ARG A 1 180 ? -9.637 6.152 -8.871 1.00 90.75 180 ARG A N 1
ATOM 1394 C CA . ARG A 1 180 ? -10.062 7.468 -8.387 1.00 90.75 180 ARG A CA 1
ATOM 1395 C C . ARG A 1 180 ? -10.874 7.373 -7.097 1.00 90.75 180 ARG A C 1
ATOM 1397 O O . ARG A 1 180 ? -10.625 8.147 -6.180 1.00 90.75 180 ARG A O 1
ATOM 1404 N N . GLN A 1 181 ? -11.796 6.415 -7.005 1.00 93.12 181 GLN A N 1
ATOM 1405 C CA . GLN A 1 181 ? -12.569 6.170 -5.783 1.00 93.12 181 GLN A CA 1
ATOM 1406 C C . GLN A 1 181 ? -11.656 5.837 -4.597 1.00 93.12 181 GLN A C 1
ATOM 1408 O O . GLN A 1 181 ? -11.833 6.389 -3.512 1.00 93.12 181 GLN A O 1
ATOM 1413 N N . VAL A 1 182 ? -10.638 4.995 -4.804 1.00 94.81 182 VAL A N 1
ATOM 1414 C CA . VAL A 1 182 ? -9.656 4.682 -3.756 1.00 94.81 182 VAL A CA 1
ATOM 1415 C C . VAL A 1 182 ? -8.809 5.895 -3.389 1.00 94.81 182 VAL A C 1
ATOM 1417 O O . VAL A 1 182 ? -8.591 6.117 -2.208 1.00 94.81 182 VAL A O 1
ATOM 1420 N N . LEU A 1 183 ? -8.375 6.716 -4.344 1.00 91.75 183 LEU A N 1
ATOM 1421 C CA . LEU A 1 183 ? -7.643 7.947 -4.020 1.00 91.75 183 LEU A CA 1
ATOM 1422 C C . LEU A 1 183 ? -8.506 8.917 -3.195 1.00 91.75 183 LEU A C 1
ATOM 1424 O O . LEU A 1 183 ? -8.026 9.520 -2.242 1.00 91.75 183 LEU A O 1
ATOM 1428 N N . TRP A 1 184 ? -9.796 9.045 -3.518 1.00 91.38 184 TRP A N 1
ATOM 1429 C CA . TRP A 1 184 ? -10.700 9.963 -2.817 1.00 91.38 184 TRP A CA 1
ATOM 1430 C C . TRP A 1 184 ? -11.179 9.475 -1.453 1.00 91.38 184 TRP A C 1
ATOM 1432 O O . TRP A 1 184 ? -11.413 10.290 -0.559 1.00 91.38 184 TRP A O 1
ATOM 1442 N N . HIS A 1 185 ? -11.386 8.171 -1.295 1.00 93.62 185 HIS A N 1
ATOM 1443 C CA . HIS A 1 185 ? -12.032 7.606 -0.109 1.00 93.62 185 HIS A CA 1
ATOM 1444 C C . HIS A 1 185 ? -11.145 6.642 0.675 1.00 93.62 185 HIS A C 1
ATOM 1446 O O . HIS A 1 185 ? -11.521 6.245 1.777 1.00 93.62 185 HIS A O 1
ATOM 1452 N N . GLY A 1 186 ? -9.984 6.272 0.138 1.00 93.00 186 GLY A N 1
ATOM 1453 C CA . GLY A 1 186 ? -9.110 5.242 0.688 1.00 93.00 186 GLY A CA 1
ATOM 1454 C C . GLY A 1 186 ? -8.689 5.526 2.119 1.00 93.00 186 GLY A C 1
ATOM 1455 O O . GLY A 1 186 ? -8.833 4.655 2.967 1.00 93.00 186 GLY A O 1
ATOM 1456 N N . ASP A 1 187 ? -8.317 6.771 2.404 1.00 90.44 187 ASP A N 1
ATOM 1457 C CA . ASP A 1 187 ? -8.022 7.298 3.741 1.00 90.44 187 ASP A CA 1
ATOM 1458 C C . ASP A 1 187 ? -9.085 6.891 4.785 1.00 90.44 187 ASP A C 1
ATOM 1460 O O . ASP A 1 187 ? -8.861 6.071 5.677 1.00 90.44 187 ASP A O 1
ATOM 1464 N N . ARG A 1 188 ? -10.322 7.349 4.560 1.00 93.62 188 ARG A N 1
ATOM 1465 C CA . ARG A 1 188 ? -11.497 7.066 5.393 1.00 93.62 188 ARG A CA 1
ATOM 1466 C C . ARG A 1 188 ? -11.809 5.571 5.491 1.00 93.62 188 ARG A C 1
ATOM 1468 O O . ARG A 1 188 ? -12.305 5.107 6.520 1.00 93.62 188 ARG A O 1
ATOM 1475 N N . LEU A 1 189 ? -11.597 4.830 4.408 1.00 96.06 189 LEU A N 1
ATOM 1476 C CA . LEU A 1 189 ? -11.936 3.413 4.310 1.00 96.06 189 LEU A CA 1
ATOM 1477 C C . LEU A 1 189 ? -10.804 2.491 4.783 1.00 96.06 189 LEU A C 1
ATOM 1479 O O . LEU A 1 189 ? -11.030 1.283 4.864 1.00 96.06 189 LEU A O 1
ATOM 1483 N N . ASP A 1 190 ? -9.635 3.030 5.134 1.00 95.12 190 ASP A N 1
ATOM 1484 C CA . ASP A 1 190 ? -8.400 2.284 5.408 1.00 95.12 190 ASP A CA 1
ATOM 1485 C C . ASP A 1 190 ? -8.006 1.357 4.238 1.00 95.12 190 ASP A C 1
ATOM 1487 O O . ASP A 1 190 ? -7.651 0.186 4.410 1.00 95.12 190 ASP A O 1
ATOM 1491 N N . VAL A 1 191 ? -8.133 1.903 3.024 1.00 96.81 191 VAL A N 1
ATOM 1492 C CA . VAL A 1 191 ? -7.720 1.305 1.753 1.00 96.81 191 VAL A CA 1
ATOM 1493 C C . VAL A 1 191 ? -6.560 2.116 1.181 1.00 96.81 191 VAL A C 1
ATOM 1495 O O . VAL A 1 191 ? -6.691 3.293 0.854 1.00 96.81 191 VAL A O 1
ATOM 1498 N N . HIS A 1 192 ? -5.428 1.449 1.032 1.00 95.94 192 HIS A N 1
ATOM 1499 C CA . HIS A 1 192 ? -4.146 2.000 0.625 1.00 95.94 192 HIS A CA 1
ATOM 1500 C C . HIS A 1 192 ? -3.837 1.576 -0.804 1.00 95.94 192 HIS A C 1
ATOM 1502 O O . HIS A 1 192 ? -4.205 0.476 -1.225 1.00 95.94 192 HIS A O 1
ATOM 1508 N N . LEU A 1 193 ? -3.144 2.429 -1.555 1.00 95.62 193 LEU A N 1
ATOM 1509 C CA . LEU A 1 193 ? -2.850 2.178 -2.968 1.00 95.62 193 LEU A CA 1
ATOM 1510 C C . LEU A 1 193 ? -1.355 2.289 -3.232 1.00 95.62 193 LEU A C 1
ATOM 1512 O O . LEU A 1 193 ? -0.752 3.314 -2.940 1.00 95.62 193 LEU A O 1
ATOM 1516 N N . VAL A 1 194 ? -0.769 1.269 -3.851 1.00 95.62 194 VAL A N 1
ATOM 1517 C CA . VAL A 1 194 ? 0.613 1.299 -4.332 1.00 95.62 194 VAL A CA 1
ATOM 1518 C C . VAL A 1 194 ? 0.603 1.108 -5.843 1.00 95.62 194 VAL A C 1
ATOM 1520 O O . VAL A 1 194 ? 0.252 0.036 -6.335 1.00 95.62 194 VAL A O 1
ATOM 1523 N N . LEU A 1 195 ? 0.971 2.142 -6.600 1.00 93.44 195 LEU A N 1
ATOM 1524 C CA . LEU A 1 195 ? 1.035 2.062 -8.062 1.00 93.44 195 LEU A CA 1
ATOM 1525 C C . LEU A 1 195 ? 2.478 1.976 -8.528 1.00 93.44 195 LEU A C 1
ATOM 1527 O O . LEU A 1 195 ? 3.270 2.866 -8.227 1.00 93.44 195 LEU A O 1
ATOM 1531 N N . ALA A 1 196 ? 2.796 0.959 -9.329 1.00 92.12 196 ALA A N 1
ATOM 1532 C CA . ALA A 1 196 ? 4.078 0.854 -10.002 1.00 92.12 196 ALA A CA 1
ATOM 1533 C C . ALA A 1 196 ? 3.957 1.129 -11.505 1.00 92.12 196 ALA A C 1
ATOM 1535 O O . ALA A 1 196 ? 3.245 0.417 -12.209 1.00 92.12 196 ALA A O 1
ATOM 1536 N N . TRP A 1 197 ? 4.686 2.113 -12.034 1.00 89.06 197 TRP A N 1
ATOM 1537 C CA . TRP A 1 197 ? 4.643 2.469 -13.458 1.00 89.06 197 TRP A CA 1
ATOM 1538 C C . TRP A 1 197 ? 6.030 2.641 -14.074 1.00 89.06 197 TRP A C 1
ATOM 1540 O O . TRP A 1 197 ? 7.056 2.713 -13.395 1.00 89.06 197 TRP A O 1
ATOM 1550 N N . ARG A 1 198 ? 6.075 2.685 -15.409 1.00 86.25 198 ARG A N 1
ATOM 1551 C CA . ARG A 1 198 ? 7.307 2.986 -16.137 1.00 86.25 198 ARG A CA 1
ATOM 1552 C C . ARG A 1 198 ? 7.497 4.494 -16.204 1.00 86.25 198 ARG A C 1
ATOM 1554 O O . ARG A 1 198 ? 6.690 5.184 -16.820 1.00 86.25 198 ARG A O 1
ATOM 1561 N N . GLU A 1 199 ? 8.572 4.995 -15.611 1.00 72.94 199 GLU A N 1
ATOM 1562 C CA . GLU A 1 199 ? 8.908 6.412 -15.729 1.00 72.94 199 GLU A CA 1
ATOM 1563 C C . GLU A 1 199 ? 9.655 6.697 -17.033 1.00 72.94 199 GLU A C 1
ATOM 1565 O O . GLU A 1 199 ? 10.515 5.922 -17.457 1.00 72.94 199 GLU A O 1
ATOM 1570 N N . VAL A 1 200 ? 9.354 7.843 -17.645 1.00 54.94 200 VAL A N 1
ATOM 1571 C CA . VAL A 1 200 ? 10.129 8.424 -18.745 1.00 54.94 200 VAL A CA 1
ATOM 1572 C C . VAL A 1 200 ? 10.803 9.697 -18.217 1.00 54.94 200 VAL A C 1
ATOM 1574 O O . VAL A 1 200 ? 10.362 10.805 -18.492 1.00 54.94 200 VAL A O 1
ATOM 1577 N N . LYS A 1 201 ? 11.864 9.522 -17.421 1.00 53.56 201 LYS A N 1
ATOM 1578 C CA . LYS A 1 201 ? 12.904 10.528 -17.112 1.00 53.56 201 LYS A CA 1
ATOM 1579 C C . LYS A 1 201 ? 12.493 11.886 -16.469 1.00 53.56 201 LYS A C 1
ATOM 1581 O O . LYS A 1 201 ? 13.337 12.776 -16.483 1.00 53.56 201 LYS A O 1
ATOM 1586 N N . GLN A 1 202 ? 11.276 12.120 -15.949 1.00 51.19 202 GLN A N 1
ATOM 1587 C CA . GLN A 1 202 ? 10.828 13.487 -15.557 1.00 51.19 202 GLN A CA 1
ATOM 1588 C C . GLN A 1 202 ? 9.976 13.628 -14.264 1.00 51.19 202 GLN A C 1
ATOM 1590 O O . GLN A 1 202 ? 9.304 14.641 -14.079 1.00 51.19 202 GLN A O 1
ATOM 1595 N N . GLY A 1 203 ? 10.019 12.678 -13.333 1.00 55.06 203 GLY A N 1
ATOM 1596 C CA . GLY A 1 203 ? 9.395 12.777 -12.007 1.00 55.06 203 GLY A CA 1
ATOM 1597 C C . GLY A 1 203 ? 7.858 12.757 -11.999 1.00 55.06 203 GLY A C 1
ATOM 1598 O O . GLY A 1 203 ? 7.204 12.415 -12.988 1.00 55.06 203 GLY A O 1
ATOM 1599 N N . LEU A 1 204 ? 7.261 13.138 -10.858 1.00 61.22 204 LEU A N 1
ATOM 1600 C CA . LEU A 1 204 ? 5.803 13.169 -10.623 1.00 61.22 204 LEU A CA 1
ATOM 1601 C C . LEU A 1 204 ? 5.020 14.091 -11.566 1.00 61.22 204 LEU A C 1
ATOM 1603 O O . LEU A 1 204 ? 3.812 13.920 -11.708 1.00 61.22 204 LEU A O 1
ATOM 1607 N N . HIS A 1 205 ? 5.683 15.046 -12.222 1.00 58.72 205 HIS A N 1
ATOM 1608 C CA . HIS A 1 205 ? 5.055 16.105 -13.021 1.00 58.72 205 HIS A CA 1
ATOM 1609 C C . HIS A 1 205 ? 4.293 15.615 -14.264 1.00 58.72 205 HIS A C 1
ATOM 1611 O O . HIS A 1 205 ? 3.623 16.407 -14.919 1.00 58.72 205 HIS A O 1
ATOM 1617 N N . ARG A 1 206 ? 4.385 14.324 -14.609 1.00 62.28 206 ARG A N 1
ATOM 1618 C CA . ARG A 1 206 ? 3.600 13.701 -15.691 1.00 62.28 206 ARG A CA 1
ATOM 1619 C C . ARG A 1 206 ? 2.545 12.705 -15.214 1.00 62.28 206 ARG A C 1
ATOM 1621 O O . ARG A 1 206 ? 1.917 12.051 -16.046 1.00 62.28 206 ARG A O 1
ATOM 1628 N N . LEU A 1 207 ? 2.355 12.550 -13.906 1.00 65.75 207 LEU A N 1
ATOM 1629 C CA . LEU A 1 207 ? 1.227 11.778 -13.400 1.00 65.75 207 LEU A CA 1
ATOM 1630 C C . LEU A 1 207 ? -0.058 12.593 -13.601 1.00 65.75 207 LEU A C 1
ATOM 1632 O O . LEU A 1 207 ? -0.019 13.813 -13.446 1.00 65.75 207 LEU A O 1
ATOM 1636 N N . PRO A 1 208 ? -1.192 11.953 -13.944 1.00 63.50 208 PRO A N 1
ATOM 1637 C CA . PRO A 1 208 ? -2.478 12.638 -13.997 1.00 63.50 208 PRO A CA 1
ATOM 1638 C C . PRO A 1 208 ? -2.704 13.434 -12.711 1.00 63.50 208 PRO A C 1
ATOM 1640 O O . PRO A 1 208 ? -2.475 12.901 -11.624 1.00 63.50 208 PRO A O 1
ATOM 1643 N N . GLU A 1 209 ? -3.179 14.675 -12.820 1.00 58.47 209 GLU A N 1
ATOM 1644 C CA . GLU A 1 209 ? -3.304 15.577 -11.668 1.00 58.47 209 GLU A CA 1
ATOM 1645 C C . GLU A 1 209 ? -4.179 15.094 -10.489 1.00 58.47 209 GLU A C 1
ATOM 1647 O O . GLU A 1 209 ? -3.972 15.620 -9.401 1.00 58.47 209 GLU A O 1
ATOM 1652 N N . PRO A 1 210 ? -5.026 14.040 -10.542 1.00 64.88 210 PRO A N 1
ATOM 1653 C CA . PRO A 1 210 ? -5.567 13.488 -9.302 1.00 64.88 210 PRO A CA 1
ATOM 1654 C C . PRO A 1 210 ? -4.586 12.577 -8.557 1.00 64.88 210 PRO A C 1
ATOM 1656 O O . PRO A 1 210 ? -4.840 12.249 -7.417 1.00 64.88 210 PRO A O 1
ATOM 1659 N N . PHE A 1 211 ? -3.502 12.088 -9.155 1.00 70.69 211 PHE A N 1
ATOM 1660 C CA . PHE A 1 211 ? -2.594 11.166 -8.461 1.00 70.69 211 PHE A CA 1
ATOM 1661 C C . PHE A 1 211 ? -1.494 11.918 -7.707 1.00 70.69 211 PHE A C 1
ATOM 1663 O O . PHE A 1 211 ? -1.205 11.609 -6.555 1.00 70.69 211 PHE A O 1
ATOM 1670 N N . ALA A 1 212 ? -0.934 12.970 -8.309 1.00 73.44 212 ALA A N 1
ATOM 1671 C CA . ALA A 1 212 ? 0.147 13.755 -7.707 1.00 73.44 212 ALA A CA 1
ATOM 1672 C C . ALA A 1 212 ? -0.254 14.512 -6.421 1.00 73.44 212 ALA A C 1
ATOM 1674 O O . ALA A 1 212 ? 0.610 14.865 -5.613 1.00 73.44 212 ALA A O 1
ATOM 1675 N N . TRP A 1 213 ? -1.551 14.768 -6.220 1.00 76.50 213 TRP A N 1
ATOM 1676 C CA . TRP A 1 213 ? -2.069 15.387 -4.993 1.00 76.50 213 TRP A CA 1
ATOM 1677 C C . TRP A 1 213 ? -2.248 14.401 -3.841 1.00 76.50 213 TRP A C 1
ATOM 1679 O O . TRP A 1 213 ? -2.136 14.800 -2.688 1.00 76.50 213 TRP A O 1
ATOM 1689 N N . TYR A 1 214 ? -2.505 13.131 -4.150 1.00 78.62 214 TYR A N 1
ATOM 1690 C CA . TYR A 1 214 ? -2.846 12.107 -3.160 1.00 78.62 214 TYR A CA 1
ATOM 1691 C C . TYR A 1 214 ? -1.656 11.219 -2.791 1.00 78.62 214 TYR A C 1
ATOM 1693 O O . TYR A 1 214 ? -1.718 10.481 -1.813 1.00 78.62 214 TYR A O 1
ATOM 1701 N N . VAL A 1 215 ? -0.567 11.301 -3.558 1.00 82.69 215 VAL A N 1
ATOM 1702 C CA . VAL A 1 215 ? 0.688 10.608 -3.275 1.00 82.69 215 VAL A CA 1
ATOM 1703 C C . VAL A 1 215 ? 1.664 11.558 -2.599 1.00 82.69 215 VAL A C 1
ATOM 1705 O O . VAL A 1 215 ? 2.241 12.448 -3.222 1.00 82.69 215 VAL A O 1
ATOM 1708 N N . SER A 1 216 ? 1.873 11.329 -1.311 1.00 82.56 216 SER A N 1
ATOM 1709 C CA . SER A 1 216 ? 2.846 12.025 -0.462 1.00 82.56 216 SER A CA 1
ATOM 1710 C C . SER A 1 216 ? 4.206 11.319 -0.414 1.00 82.56 216 SER A C 1
ATOM 1712 O O . SER A 1 216 ? 5.169 11.884 0.104 1.00 82.56 216 SER A O 1
ATOM 1714 N N . SER A 1 217 ? 4.314 10.109 -0.977 1.00 89.44 217 SER A N 1
ATOM 1715 C CA . SER A 1 217 ? 5.525 9.285 -0.962 1.00 89.44 217 SER A CA 1
ATOM 1716 C C . SER A 1 217 ? 5.689 8.484 -2.255 1.00 89.44 217 SER A C 1
ATOM 1718 O O . SER A 1 217 ? 4.751 7.831 -2.713 1.00 89.44 217 SER A O 1
ATOM 1720 N N . TRP A 1 218 ? 6.879 8.496 -2.855 1.00 91.44 218 TRP A N 1
ATOM 1721 C CA . TRP A 1 218 ? 7.165 7.680 -4.034 1.00 91.44 218 TRP A CA 1
ATOM 1722 C C . TRP A 1 218 ? 8.609 7.196 -4.086 1.00 91.44 218 TRP A C 1
ATOM 1724 O O . TRP A 1 218 ? 9.520 7.808 -3.540 1.00 91.44 218 TRP A O 1
ATOM 1734 N N . ILE A 1 219 ? 8.822 6.084 -4.773 1.00 91.00 219 ILE A N 1
ATOM 1735 C CA . ILE A 1 219 ? 10.120 5.450 -4.961 1.00 91.00 219 ILE A CA 1
ATOM 1736 C C . ILE A 1 219 ? 10.487 5.549 -6.438 1.00 91.00 219 ILE A C 1
ATOM 1738 O O . ILE A 1 219 ? 9.766 5.010 -7.272 1.00 91.00 219 ILE A O 1
ATOM 1742 N N . SER A 1 220 ? 11.605 6.193 -6.770 1.00 89.81 220 SER A N 1
ATOM 1743 C CA . SER A 1 220 ? 12.174 6.188 -8.119 1.00 89.81 220 SER A CA 1
ATOM 1744 C C . SER A 1 220 ? 13.356 5.234 -8.183 1.00 89.81 220 SER A C 1
ATOM 1746 O O . SER A 1 220 ? 14.334 5.410 -7.462 1.00 89.81 220 SER A O 1
ATOM 1748 N N . LEU A 1 221 ? 13.273 4.232 -9.043 1.00 89.00 221 LEU A N 1
ATOM 1749 C CA . LEU A 1 221 ? 14.318 3.240 -9.248 1.00 89.00 221 LEU A CA 1
ATOM 1750 C C . LEU A 1 221 ? 15.164 3.614 -10.455 1.00 89.00 221 LEU A C 1
ATOM 1752 O O . LEU A 1 221 ? 14.631 4.016 -11.496 1.00 89.00 221 LEU A O 1
ATOM 1756 N N . ASP A 1 222 ? 16.470 3.428 -10.305 1.00 82.44 222 ASP A N 1
ATOM 1757 C CA . ASP A 1 222 ? 17.430 3.685 -11.367 1.00 82.44 222 ASP A CA 1
ATOM 1758 C C . ASP A 1 222 ? 17.366 2.587 -12.444 1.00 82.44 222 ASP A C 1
ATOM 1760 O O . ASP A 1 222 ? 16.467 1.743 -12.448 1.00 82.44 222 ASP A O 1
ATOM 1764 N N . GLY A 1 223 ? 18.263 2.661 -13.430 1.00 68.88 223 GLY A N 1
ATOM 1765 C CA . GLY A 1 223 ? 18.329 1.794 -14.611 1.00 68.88 223 GLY A CA 1
ATOM 1766 C C . GLY A 1 223 ? 18.145 0.282 -14.372 1.00 68.88 223 GLY A C 1
ATOM 1767 O O . GLY A 1 223 ? 18.131 -0.194 -13.236 1.00 68.88 223 GLY A O 1
ATOM 1768 N N . PRO A 1 224 ? 18.018 -0.508 -15.454 1.00 64.69 224 PRO A N 1
ATOM 1769 C CA . PRO A 1 224 ? 18.020 -1.966 -15.337 1.00 64.69 224 PRO A CA 1
ATOM 1770 C C . PRO A 1 224 ? 19.228 -2.418 -14.498 1.00 64.69 224 PRO A C 1
ATOM 1772 O O . PRO A 1 224 ? 20.331 -1.911 -14.688 1.00 64.69 224 PRO A O 1
ATOM 1775 N N . ASP A 1 225 ? 18.984 -3.307 -13.534 1.00 62.81 225 ASP A N 1
ATOM 1776 C CA . ASP A 1 225 ? 19.990 -3.897 -12.633 1.00 62.81 225 ASP A CA 1
ATOM 1777 C C . ASP A 1 225 ? 20.658 -2.956 -11.613 1.00 62.81 225 ASP A C 1
ATOM 1779 O O . ASP A 1 225 ? 21.546 -3.386 -10.879 1.00 62.81 225 ASP A O 1
ATOM 1783 N N . ALA A 1 226 ? 20.222 -1.696 -11.492 1.00 61.91 226 ALA A N 1
ATOM 1784 C CA . ALA A 1 226 ? 20.892 -0.722 -10.624 1.00 61.91 226 ALA A CA 1
ATOM 1785 C C . ALA A 1 226 ? 20.877 -1.100 -9.131 1.00 61.91 226 ALA A C 1
ATOM 1787 O O . ALA A 1 226 ? 21.707 -0.606 -8.370 1.00 61.91 226 ALA A O 1
ATOM 1788 N N . GLY A 1 227 ? 19.932 -1.944 -8.689 1.00 75.94 227 GLY A N 1
ATOM 1789 C CA . GLY A 1 227 ? 19.793 -2.343 -7.282 1.00 75.94 227 GLY A CA 1
ATOM 1790 C C . GLY A 1 227 ? 19.609 -1.158 -6.325 1.00 75.94 227 GLY A C 1
ATOM 1791 O O . GLY A 1 227 ? 19.729 -1.319 -5.115 1.00 75.94 227 GLY A O 1
ATOM 1792 N N . GLN A 1 228 ? 19.349 0.039 -6.850 1.00 85.62 228 GLN A N 1
ATOM 1793 C CA . GLN A 1 228 ? 19.353 1.313 -6.144 1.00 85.62 228 GLN A CA 1
ATOM 1794 C C . GLN A 1 228 ? 18.220 2.200 -6.663 1.00 85.62 228 GLN A C 1
ATOM 1796 O O . GLN A 1 228 ? 17.683 2.007 -7.759 1.00 85.62 228 GLN A O 1
ATOM 1801 N N . GLY A 1 229 ? 17.838 3.159 -5.834 1.00 88.56 229 GLY A N 1
ATOM 1802 C CA . GLY A 1 229 ? 16.884 4.192 -6.181 1.00 88.56 229 GLY A CA 1
ATOM 1803 C C . GLY A 1 229 ? 16.845 5.287 -5.127 1.00 88.56 229 GLY A C 1
ATOM 1804 O O . GLY A 1 229 ? 17.663 5.343 -4.207 1.00 88.56 229 GLY A O 1
ATOM 1805 N N . LEU A 1 230 ? 15.840 6.142 -5.238 1.00 89.25 230 LEU A N 1
ATOM 1806 C CA . LEU A 1 230 ? 15.542 7.202 -4.292 1.00 89.25 230 LEU A CA 1
ATOM 1807 C C . LEU A 1 230 ? 14.120 7.015 -3.779 1.00 89.25 230 LEU A C 1
ATOM 1809 O O . LEU A 1 230 ? 13.180 6.849 -4.554 1.00 89.25 230 LEU A O 1
ATOM 1813 N N . TRP A 1 231 ? 13.955 7.078 -2.469 1.00 90.25 231 TRP A N 1
ATOM 1814 C CA . TRP A 1 231 ? 12.663 7.287 -1.845 1.00 90.25 231 TRP A CA 1
ATOM 1815 C C . TRP A 1 231 ? 12.470 8.779 -1.621 1.00 90.25 231 TRP A C 1
ATOM 1817 O O . TRP A 1 231 ? 13.303 9.435 -1.001 1.00 90.25 231 TRP A O 1
ATOM 1827 N N . HIS A 1 232 ? 11.368 9.308 -2.122 1.00 89.31 232 HIS A N 1
ATOM 1828 C CA . HIS A 1 232 ? 10.974 10.695 -1.995 1.00 89.31 232 HIS A CA 1
ATOM 1829 C C . HIS A 1 232 ? 9.717 10.798 -1.143 1.00 89.31 232 HIS A C 1
ATOM 1831 O O . HIS A 1 232 ? 8.811 9.966 -1.238 1.00 89.31 232 HIS A O 1
ATOM 1837 N N . ARG A 1 233 ? 9.642 11.851 -0.338 1.00 87.00 233 ARG A N 1
ATOM 1838 C CA . ARG A 1 233 ? 8.481 12.166 0.490 1.00 87.00 233 ARG A CA 1
ATOM 1839 C C . ARG A 1 233 ? 8.249 13.665 0.543 1.00 87.00 233 ARG A C 1
ATOM 1841 O O . ARG A 1 233 ? 9.207 14.437 0.602 1.00 87.00 233 ARG A O 1
ATOM 1848 N N . ARG A 1 234 ? 6.985 14.069 0.614 1.00 81.25 234 ARG A N 1
ATOM 1849 C CA . ARG A 1 234 ? 6.610 15.461 0.848 1.00 81.25 234 ARG A CA 1
ATOM 1850 C C . ARG A 1 234 ? 6.512 15.713 2.352 1.00 81.25 234 ARG A C 1
ATOM 1852 O O . ARG A 1 234 ? 5.744 15.067 3.051 1.00 81.25 234 ARG A O 1
ATOM 1859 N N . VAL A 1 235 ? 7.295 16.653 2.869 1.00 76.75 235 VAL A N 1
ATOM 1860 C CA . VAL A 1 235 ? 7.295 17.053 4.282 1.00 76.75 235 VAL A CA 1
ATOM 1861 C C . VAL A 1 235 ? 7.048 18.551 4.355 1.00 76.75 235 VAL A C 1
ATOM 1863 O O . VAL A 1 235 ? 7.905 19.347 3.982 1.00 76.75 235 VAL A O 1
ATOM 1866 N N . ARG A 1 236 ? 5.868 18.953 4.847 1.00 72.12 236 ARG A N 1
ATOM 1867 C CA . ARG A 1 236 ? 5.485 20.374 5.002 1.00 72.12 236 ARG A CA 1
ATOM 1868 C C . ARG A 1 236 ? 5.650 21.194 3.709 1.00 72.12 236 ARG A C 1
ATOM 1870 O O . ARG A 1 236 ? 6.107 22.332 3.752 1.00 72.12 236 ARG A O 1
ATOM 1877 N N . GLY A 1 237 ? 5.304 20.598 2.567 1.00 71.44 237 GLY A N 1
ATOM 1878 C CA . GLY A 1 237 ? 5.410 21.232 1.248 1.00 71.44 237 GLY A CA 1
ATOM 1879 C C . GLY A 1 237 ? 6.785 21.138 0.577 1.00 71.44 237 GLY A C 1
ATOM 1880 O O . GLY A 1 237 ? 6.925 21.631 -0.536 1.00 71.44 237 GLY A O 1
ATOM 1881 N N . TRP A 1 238 ? 7.771 20.493 1.209 1.00 75.62 238 TRP A N 1
ATOM 1882 C CA . TRP A 1 238 ? 9.103 20.268 0.640 1.00 75.62 238 TRP A CA 1
ATOM 1883 C C . TRP A 1 238 ? 9.294 18.810 0.249 1.00 75.62 238 TRP A C 1
ATOM 1885 O O . TRP A 1 238 ? 8.919 17.921 1.012 1.00 75.62 238 TRP A O 1
ATOM 1895 N N . ASP A 1 239 ? 9.934 18.566 -0.889 1.00 82.00 239 ASP A N 1
ATOM 1896 C CA . ASP A 1 239 ? 10.318 17.216 -1.289 1.00 82.00 239 ASP A CA 1
ATOM 1897 C C . ASP A 1 239 ? 11.666 16.854 -0.649 1.00 82.00 239 ASP A C 1
ATOM 1899 O O . ASP A 1 239 ? 12.659 17.571 -0.783 1.00 82.00 239 ASP A O 1
ATOM 1903 N N . VAL A 1 240 ? 11.687 15.744 0.089 1.00 84.88 240 VAL A N 1
ATOM 1904 C CA . VAL A 1 240 ? 12.882 15.179 0.724 1.00 84.88 240 VAL A CA 1
ATOM 1905 C C . VAL A 1 240 ? 13.147 13.816 0.108 1.00 84.88 240 VAL A C 1
ATOM 1907 O O . VAL A 1 240 ? 12.253 12.971 0.087 1.00 84.88 240 VAL A O 1
ATOM 1910 N N . SER A 1 241 ? 14.382 13.585 -0.331 1.00 87.31 241 SER A N 1
ATOM 1911 C CA . SER A 1 241 ? 14.801 12.316 -0.929 1.00 87.31 241 SER A CA 1
ATOM 1912 C C . SER A 1 241 ? 15.812 11.593 -0.044 1.00 87.31 241 SER A C 1
ATOM 1914 O O . SER A 1 241 ? 16.605 12.209 0.668 1.00 87.31 241 SER A O 1
ATOM 1916 N N . SER A 1 242 ? 15.793 10.268 -0.071 1.00 86.75 242 SER A N 1
ATOM 1917 C CA . SER A 1 242 ? 16.753 9.401 0.607 1.00 86.75 242 SER A CA 1
ATOM 1918 C C . SER A 1 242 ? 17.122 8.254 -0.319 1.00 86.75 242 SER A C 1
ATOM 1920 O O . SER A 1 242 ? 16.242 7.649 -0.930 1.00 86.75 242 SER A O 1
ATOM 1922 N N . SER A 1 243 ? 18.412 7.957 -0.435 1.00 87.25 243 SER A N 1
ATOM 1923 C CA . SER A 1 243 ? 18.868 6.814 -1.221 1.00 87.25 243 SER A CA 1
ATOM 1924 C C . SER A 1 243 ? 18.369 5.514 -0.609 1.00 87.25 243 SER A C 1
ATOM 1926 O O . SER A 1 243 ? 18.414 5.332 0.607 1.00 87.25 243 SER A O 1
ATOM 1928 N N . ILE A 1 244 ? 17.908 4.612 -1.467 1.00 87.12 244 ILE A N 1
ATOM 1929 C CA . ILE A 1 244 ? 17.483 3.272 -1.088 1.00 87.12 244 ILE A CA 1
ATOM 1930 C C . ILE A 1 244 ? 18.234 2.245 -1.925 1.00 87.12 244 ILE A C 1
ATOM 1932 O O . ILE A 1 244 ? 18.534 2.472 -3.098 1.00 87.12 244 ILE A O 1
ATOM 1936 N N . ARG A 1 245 ? 18.494 1.084 -1.333 1.00 87.06 245 ARG A N 1
ATOM 1937 C CA . ARG A 1 245 ? 18.916 -0.103 -2.069 1.00 87.06 245 ARG A CA 1
ATOM 1938 C C . ARG A 1 245 ? 17.705 -0.998 -2.280 1.00 87.06 245 ARG A C 1
ATOM 1940 O O . ARG A 1 245 ? 17.001 -1.327 -1.328 1.00 87.06 245 ARG A O 1
ATOM 1947 N N . VAL A 1 246 ? 17.454 -1.361 -3.531 1.00 80.44 246 VAL A N 1
ATOM 1948 C CA . VAL A 1 246 ? 16.332 -2.215 -3.909 1.00 80.44 246 VAL A CA 1
ATOM 1949 C C . VAL A 1 246 ? 16.567 -3.612 -3.338 1.00 80.44 246 VAL A C 1
ATOM 1951 O O . VAL A 1 246 ? 17.607 -4.210 -3.615 1.00 80.44 246 VAL A O 1
ATOM 1954 N N . PRO A 1 247 ? 15.614 -4.155 -2.572 1.00 72.81 247 PRO A N 1
ATOM 1955 C CA . PRO A 1 247 ? 15.736 -5.494 -2.019 1.00 72.81 247 PRO A CA 1
ATOM 1956 C C . PRO A 1 247 ? 15.848 -6.548 -3.131 1.00 72.81 247 PRO A C 1
ATOM 1958 O O . PRO A 1 247 ? 15.066 -6.564 -4.088 1.00 72.81 247 PRO A O 1
ATOM 1961 N N . ALA A 1 248 ? 16.826 -7.448 -2.993 1.00 66.12 248 ALA A N 1
ATOM 1962 C CA . ALA A 1 248 ? 17.141 -8.451 -4.010 1.00 66.12 248 ALA A CA 1
ATOM 1963 C C . ALA A 1 248 ? 16.017 -9.490 -4.191 1.00 66.12 248 ALA A C 1
ATOM 1965 O O . ALA A 1 248 ? 15.832 -10.014 -5.291 1.00 66.12 248 ALA A O 1
ATOM 1966 N N . CYS A 1 249 ? 15.246 -9.786 -3.133 1.00 62.88 249 CYS A N 1
ATOM 1967 C CA . CYS A 1 249 ? 14.087 -10.679 -3.186 1.00 62.88 249 CYS A CA 1
ATOM 1968 C C . CYS A 1 249 ? 13.206 -10.562 -1.927 1.00 62.88 249 CYS A C 1
ATOM 1970 O O . CYS A 1 249 ? 13.719 -10.364 -0.829 1.00 62.88 249 CYS A O 1
ATOM 1972 N N . ALA A 1 250 ? 11.896 -10.800 -2.064 1.00 54.53 250 ALA A N 1
ATOM 1973 C CA . ALA A 1 250 ? 10.948 -10.859 -0.941 1.00 54.53 250 ALA A CA 1
ATOM 1974 C C . ALA A 1 250 ? 11.241 -11.994 0.059 1.00 54.53 250 ALA A C 1
ATOM 1976 O O . ALA A 1 250 ? 10.884 -11.896 1.227 1.00 54.53 250 ALA A O 1
ATOM 1977 N N . ARG A 1 251 ? 11.944 -13.055 -0.365 1.00 51.91 251 ARG A N 1
ATOM 1978 C CA . ARG A 1 251 ? 12.255 -14.217 0.490 1.00 51.91 251 ARG A CA 1
ATOM 1979 C C . ARG A 1 251 ? 13.275 -13.949 1.606 1.00 51.91 251 ARG A C 1
ATOM 1981 O O . ARG A 1 251 ? 13.462 -14.830 2.435 1.00 51.91 251 ARG A O 1
ATOM 1988 N N . LEU A 1 252 ? 13.934 -12.788 1.629 1.00 46.88 252 LEU A N 1
ATOM 1989 C CA . LEU A 1 252 ? 15.007 -12.479 2.587 1.00 46.88 252 LEU A CA 1
ATOM 1990 C C . LEU A 1 252 ? 14.515 -12.088 3.995 1.00 46.88 252 LEU A C 1
ATOM 1992 O O . LEU A 1 252 ? 15.337 -11.942 4.891 1.00 46.88 252 LEU A O 1
ATOM 1996 N N . LEU A 1 253 ? 13.204 -11.930 4.208 1.00 48.59 253 LEU A N 1
ATOM 1997 C CA . LEU A 1 253 ? 12.645 -11.472 5.490 1.00 48.59 253 LEU A CA 1
ATOM 1998 C C . LEU A 1 253 ? 12.215 -12.600 6.453 1.00 48.59 253 LEU A C 1
ATOM 2000 O O . LEU A 1 253 ? 11.587 -12.304 7.467 1.00 48.59 253 LEU A O 1
ATOM 2004 N N . ARG A 1 254 ? 12.539 -13.868 6.158 1.00 44.78 254 ARG A N 1
ATOM 2005 C CA . ARG A 1 254 ? 12.225 -15.025 7.020 1.00 44.78 254 ARG A CA 1
ATOM 2006 C C . ARG A 1 254 ? 13.372 -15.400 7.950 1.00 44.78 254 ARG A C 1
ATOM 2008 O O . ARG A 1 254 ? 14.523 -15.450 7.464 1.00 44.78 254 ARG A O 1
#